Protein AF-0000000084542117 (afdb_homodimer)

Structure (mmCIF, N/CA/C/O backbone):
data_AF-0000000084542117-model_v1
#
loop_
_entity.id
_entity.type
_entity.pdbx_description
1 polymer 'Uncharacterized protein'
#
loop_
_atom_site.group_PDB
_atom_site.id
_atom_site.type_symbol
_atom_site.label_atom_id
_atom_site.label_alt_id
_atom_site.label_comp_id
_atom_site.label_asym_id
_atom_site.label_entity_id
_atom_site.label_seq_id
_atom_site.pdbx_PDB_ins_code
_atom_site.Cartn_x
_atom_site.Cartn_y
_atom_site.Cartn_z
_atom_site.occupancy
_atom_site.B_is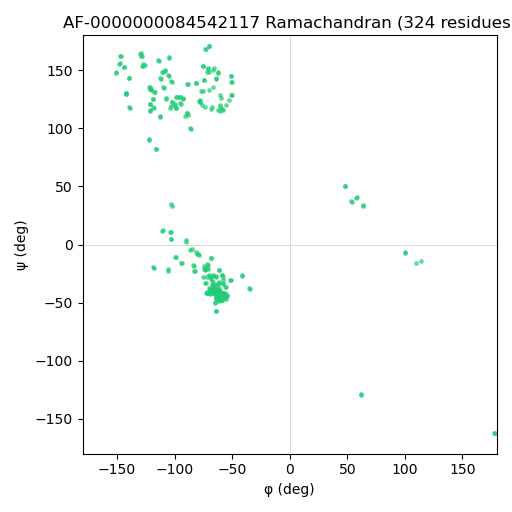o_or_equiv
_atom_site.auth_seq_id
_atom_site.auth_comp_id
_atom_site.auth_asym_id
_atom_site.auth_atom_id
_atom_site.pdbx_PDB_model_num
ATOM 1 N N . MET A 1 1 ? -23.328 17.047 -2.816 1 50.5 1 MET A N 1
ATOM 2 C CA . MET A 1 1 ? -22.875 18.422 -2.955 1 50.5 1 MET A CA 1
ATOM 3 C C . MET A 1 1 ? -22.312 18.953 -1.637 1 50.5 1 MET A C 1
ATOM 5 O O . MET A 1 1 ? -21.234 19.516 -1.604 1 50.5 1 MET A O 1
ATOM 9 N N . THR A 1 2 ? -23.047 18.625 -0.575 1 54.38 2 THR A N 1
ATOM 10 C CA . THR A 1 2 ? -22.641 19.109 0.74 1 54.38 2 THR A CA 1
ATOM 11 C C . THR A 1 2 ? -21.328 18.469 1.18 1 54.38 2 THR A C 1
ATOM 13 O O . THR A 1 2 ? -20.453 19.141 1.726 1 54.38 2 THR A O 1
ATOM 16 N N . ARG A 1 3 ? -21.188 17.281 0.731 1 57.53 3 ARG A N 1
ATOM 17 C CA . ARG A 1 3 ? -19.953 16.594 1.129 1 57.53 3 ARG A CA 1
ATOM 18 C C . ARG A 1 3 ? -18.75 17.172 0.401 1 57.53 3 ARG A C 1
ATOM 20 O O . ARG A 1 3 ? -17.703 17.422 1.015 1 57.53 3 ARG A O 1
ATOM 27 N N . LEU A 1 4 ? -18.969 17.406 -0.829 1 61.25 4 LEU A N 1
ATOM 28 C CA . LEU A 1 4 ? -17.906 17.953 -1.655 1 61.25 4 LEU A CA 1
ATOM 29 C C . LEU A 1 4 ? -17.469 19.328 -1.156 1 61.25 4 LEU A C 1
ATOM 31 O O . LEU A 1 4 ? -16.281 19.656 -1.143 1 61.25 4 LEU A O 1
ATOM 35 N N . ILE A 1 5 ? -18.516 20.031 -0.731 1 62.72 5 ILE A N 1
ATOM 36 C CA . ILE A 1 5 ? -18.219 21.375 -0.253 1 62.72 5 ILE A CA 1
ATOM 37 C C . ILE A 1 5 ? -17.469 21.312 1.068 1 62.72 5 ILE A C 1
ATOM 39 O O . ILE A 1 5 ? -16.484 22.031 1.274 1 62.72 5 ILE A O 1
ATOM 43 N N . TYR A 1 6 ? -17.797 20.406 1.888 1 65 6 TYR A N 1
ATOM 44 C CA . TYR A 1 6 ? -17.141 20.234 3.174 1 65 6 TYR A CA 1
ATOM 45 C C . TYR A 1 6 ? -15.703 19.75 2.986 1 65 6 TYR A C 1
ATOM 47 O O . TYR A 1 6 ? -14.781 20.234 3.643 1 65 6 TYR A O 1
ATOM 55 N N . ASP A 1 7 ? -15.625 18.906 2.037 1 73.19 7 ASP A N 1
ATOM 56 C CA . ASP A 1 7 ? -14.281 18.391 1.762 1 73.19 7 ASP A CA 1
ATOM 57 C C . ASP A 1 7 ? -13.359 19.5 1.276 1 73.19 7 ASP A C 1
ATOM 59 O O . ASP A 1 7 ? -12.211 19.609 1.719 1 73.19 7 ASP A O 1
ATOM 63 N N . GLN A 1 8 ? -13.961 20.359 0.476 1 78.56 8 GLN A N 1
ATOM 64 C CA . GLN A 1 8 ? -13.164 21.453 -0.06 1 78.56 8 GLN A CA 1
ATOM 65 C C . GLN A 1 8 ? -12.83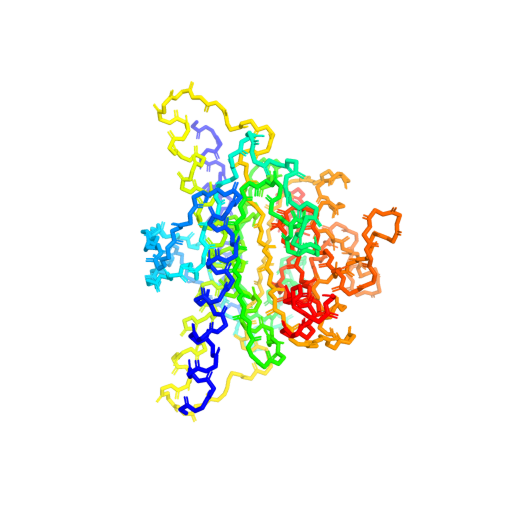6 22.469 1.025 1 78.56 8 GLN A C 1
ATOM 67 O O . GLN A 1 8 ? -11.711 22.984 1.086 1 78.56 8 GLN A O 1
ATOM 72 N N . PHE A 1 9 ? -13.82 22.719 1.792 1 80.31 9 PHE A N 1
ATOM 73 C CA . PHE A 1 9 ? -13.594 23.672 2.877 1 80.31 9 PHE A CA 1
ATOM 74 C C . PHE A 1 9 ? -12.555 23.141 3.852 1 80.31 9 PHE A C 1
ATOM 76 O O . PHE A 1 9 ? -11.672 23.875 4.289 1 80.31 9 PHE A O 1
ATOM 83 N N . THR A 1 10 ? -12.703 21.906 4.176 1 82.38 10 THR A N 1
ATOM 84 C CA . THR A 1 10 ? -11.758 21.297 5.105 1 82.38 10 THR A CA 1
ATOM 85 C C . THR A 1 10 ? -10.344 21.344 4.539 1 82.38 10 THR A C 1
ATOM 87 O O . THR A 1 10 ? -9.391 21.703 5.242 1 82.38 10 THR A O 1
ATOM 90 N N . LYS A 1 11 ? -10.227 21.047 3.344 1 84.62 11 LYS A N 1
ATOM 91 C CA . LYS A 1 11 ? -8.93 21.078 2.674 1 84.62 11 LYS A CA 1
ATOM 92 C C . LYS A 1 11 ? -8.32 22.469 2.723 1 84.62 11 LYS A C 1
ATOM 94 O O . LYS A 1 11 ? -7.148 22.625 3.068 1 84.62 11 LYS A O 1
ATOM 99 N N . GLN A 1 12 ? -9.133 23.438 2.389 1 85.81 12 GLN A N 1
ATOM 100 C CA . GLN A 1 12 ? -8.656 24.828 2.383 1 85.81 12 GLN A CA 1
ATOM 101 C C . GLN A 1 12 ? -8.281 25.281 3.789 1 85.81 12 GLN A C 1
ATOM 103 O O . GLN A 1 12 ? -7.285 25.984 3.971 1 85.81 12 GLN A O 1
ATOM 108 N N . TYR A 1 13 ? -9.07 24.891 4.645 1 86.88 13 TYR A N 1
ATOM 109 C CA . TYR A 1 13 ? -8.82 25.266 6.031 1 86.88 13 TYR A CA 1
ATOM 110 C C . TYR A 1 13 ? -7.492 24.703 6.516 1 86.88 13 TYR A C 1
ATOM 112 O O . TYR A 1 13 ? -6.668 25.422 7.082 1 86.88 13 TYR A O 1
ATOM 120 N N . ILE A 1 14 ? -7.23 23.453 6.297 1 89 14 ILE A N 1
ATOM 121 C CA . ILE A 1 14 ? -6.004 22.781 6.719 1 89 14 ILE A CA 1
ATOM 122 C C . ILE A 1 14 ? -4.805 23.406 6.004 1 89 14 ILE A C 1
ATOM 124 O O . ILE A 1 14 ? -3.77 23.656 6.625 1 89 14 ILE A O 1
ATOM 128 N N . GLN A 1 15 ? -5.02 23.609 4.773 1 90.56 15 GLN A N 1
ATOM 129 C CA . GLN A 1 15 ? -3.967 24.25 3.996 1 90.56 15 GLN A CA 1
ATOM 130 C C . GLN A 1 15 ? -3.566 25.594 4.613 1 90.56 15 GLN A C 1
ATOM 132 O O . GLN A 1 15 ? -2.377 25.891 4.746 1 90.56 15 GLN A O 1
ATOM 137 N N . GLU A 1 16 ? -4.547 26.359 4.961 1 90.5 16 GLU A N 1
ATOM 138 C CA . GLU A 1 16 ? -4.293 27.688 5.543 1 90.5 16 GLU A CA 1
ATOM 139 C C . GLU A 1 16 ? -3.529 27.562 6.859 1 90.5 16 GLU A C 1
ATOM 141 O O . GLU A 1 16 ? -2.596 28.328 7.109 1 90.5 16 GLU A O 1
ATOM 146 N N . LEU A 1 17 ? -3.93 26.641 7.641 1 89.5 17 LEU A N 1
ATOM 147 C CA . LEU A 1 17 ? -3.244 26.453 8.914 1 89.5 17 LEU A CA 1
ATOM 148 C C . LEU A 1 17 ? -1.794 26.031 8.695 1 89.5 17 LEU A C 1
ATOM 150 O O . LEU A 1 17 ? -0.89 26.531 9.367 1 89.5 17 LEU A O 1
ATOM 154 N N . LEU A 1 18 ? -1.558 25.172 7.734 1 92.56 18 LEU A N 1
ATOM 155 C CA . LEU A 1 18 ? -0.231 24.625 7.477 1 92.56 18 LEU A CA 1
ATOM 156 C C . LEU A 1 18 ? 0.697 25.688 6.898 1 92.56 18 LEU A C 1
ATOM 158 O O . LEU A 1 18 ? 1.916 25.609 7.074 1 92.56 18 LEU A O 1
ATOM 162 N N . LYS A 1 19 ? 0.149 26.656 6.25 1 92.25 19 LYS A N 1
ATOM 163 C CA . LYS A 1 19 ? 0.944 27.719 5.629 1 92.25 19 LYS A CA 1
ATOM 164 C C . LYS A 1 19 ? 1.788 28.453 6.668 1 92.25 19 LYS A C 1
ATOM 166 O O . LYS A 1 19 ? 2.828 29.016 6.336 1 92.25 19 LYS A O 1
ATOM 171 N N . GLN A 1 20 ? 1.344 28.438 7.844 1 90.69 20 GLN A N 1
ATOM 172 C CA . GLN A 1 20 ? 2.088 29.094 8.914 1 90.69 20 GLN A CA 1
ATOM 173 C C . GLN A 1 20 ? 3.355 28.312 9.258 1 90.69 20 GLN A C 1
ATOM 175 O O . GLN A 1 20 ? 4.281 28.859 9.859 1 90.69 20 GLN A O 1
ATOM 180 N N . LEU A 1 21 ? 3.336 27.109 8.883 1 94.06 21 LEU A N 1
ATOM 181 C CA . LEU A 1 21 ? 4.426 26.234 9.305 1 94.06 21 LEU A CA 1
ATOM 182 C C . LEU A 1 21 ? 5.375 25.953 8.148 1 94.06 21 LEU A C 1
ATOM 184 O O . LEU A 1 21 ? 6.508 25.516 8.352 1 94.06 21 LEU A O 1
ATOM 188 N N . GLY A 1 22 ? 4.879 26.109 6.941 1 95.38 22 GLY A N 1
ATOM 189 C CA . GLY A 1 22 ? 5.695 25.797 5.781 1 95.38 22 GLY A CA 1
ATOM 190 C C . GLY A 1 22 ? 4.957 25.984 4.465 1 95.38 22 GLY A C 1
ATOM 191 O O . GLY A 1 22 ? 3.943 26.672 4.41 1 95.38 22 GLY A O 1
ATOM 192 N N . ALA A 1 23 ? 5.539 25.344 3.404 1 95 23 ALA A N 1
ATOM 193 C CA . ALA A 1 23 ? 4.973 25.453 2.062 1 95 23 ALA A CA 1
ATOM 194 C C . ALA A 1 23 ? 3.932 24.375 1.814 1 95 23 ALA A C 1
ATOM 196 O O . ALA A 1 23 ? 4.113 23.219 2.227 1 95 23 ALA A O 1
ATOM 197 N N . THR A 1 24 ? 2.84 24.75 1.175 1 94.44 24 THR A N 1
ATOM 198 C CA . THR A 1 24 ? 1.792 23.812 0.799 1 94.44 24 THR A CA 1
ATOM 199 C C . THR A 1 24 ? 1.565 23.828 -0.71 1 94.44 24 THR A C 1
ATOM 201 O O . THR A 1 24 ? 1.633 24.891 -1.342 1 94.44 24 THR A O 1
ATOM 204 N N . GLU A 1 25 ? 1.478 22.688 -1.275 1 91.81 25 GLU A N 1
ATOM 205 C CA . GLU A 1 25 ? 1.05 22.516 -2.658 1 91.81 25 GLU A CA 1
ATOM 206 C C . GLU A 1 25 ? -0.234 21.688 -2.732 1 91.81 25 GLU A C 1
ATOM 208 O O . GLU A 1 25 ? -0.343 20.641 -2.096 1 91.81 25 GLU A O 1
ATOM 213 N N . THR A 1 26 ? -1.162 22.219 -3.484 1 86.31 26 THR A N 1
ATOM 214 C CA . THR A 1 26 ? -2.43 21.516 -3.645 1 86.31 26 THR A CA 1
ATOM 215 C C . THR A 1 26 ? -2.549 20.938 -5.047 1 86.31 26 THR A C 1
ATOM 217 O O . THR A 1 26 ? -2.014 21.484 -6.008 1 86.31 26 THR A O 1
ATOM 220 N N . SER A 1 27 ? -3.244 19.859 -5.16 1 71.69 27 SER A N 1
ATOM 221 C CA . SER A 1 27 ? -3.57 19.188 -6.41 1 71.69 27 SER A CA 1
ATOM 222 C C . SER A 1 27 ? -2.314 18.891 -7.227 1 71.69 27 SER A C 1
ATOM 224 O O . SER A 1 27 ? -2.277 19.156 -8.43 1 71.69 27 SER A O 1
ATOM 226 N N . LYS A 1 28 ? -1.348 18.578 -6.492 1 70.88 28 LYS A N 1
ATOM 227 C CA . LYS A 1 28 ? -0.123 18.188 -7.191 1 70.88 28 LYS A CA 1
ATOM 228 C C . LYS A 1 28 ? -0.35 16.969 -8.07 1 70.88 28 LYS A C 1
ATOM 230 O O . LYS A 1 28 ? -0.747 15.906 -7.578 1 70.88 28 LYS A O 1
ATOM 235 N N . THR A 1 29 ? -0.222 17.172 -9.414 1 65.69 29 THR A N 1
ATOM 236 C CA . THR A 1 29 ? -0.394 16.078 -10.367 1 65.69 29 THR A CA 1
ATOM 237 C C . THR A 1 29 ? 0.852 15.203 -10.414 1 65.69 29 THR A C 1
ATOM 239 O O . THR A 1 29 ? 1.976 15.711 -10.438 1 65.69 29 THR A O 1
ATOM 242 N N . MET A 1 30 ? 0.649 13.961 -10.156 1 64.44 30 MET A N 1
ATOM 243 C CA . MET A 1 30 ? 1.759 13.008 -10.234 1 64.44 30 MET A CA 1
ATOM 244 C C . MET A 1 30 ? 1.731 12.25 -11.562 1 64.44 30 MET A C 1
ATOM 246 O O . MET A 1 30 ? 0.674 11.789 -11.992 1 64.44 30 MET A O 1
ATOM 250 N N . ALA A 1 31 ? 2.84 12.375 -12.328 1 59.19 31 ALA A N 1
ATOM 251 C CA . ALA A 1 31 ? 2.955 11.555 -13.523 1 59.19 31 ALA A CA 1
ATOM 252 C C . ALA A 1 31 ? 2.939 10.07 -13.172 1 59.19 31 ALA A C 1
ATOM 254 O O . ALA A 1 31 ? 3.57 9.648 -12.203 1 59.19 31 ALA A O 1
ATOM 255 N N . SER A 1 32 ? 1.99 9.469 -13.703 1 59.38 32 SER A N 1
ATOM 256 C CA . SER A 1 32 ? 1.918 8.031 -13.453 1 59.38 32 SER A CA 1
ATOM 257 C C . SER A 1 32 ? 2.99 7.281 -14.234 1 59.38 32 SER A C 1
ATOM 259 O O . SER A 1 32 ? 3.213 7.551 -15.414 1 59.38 32 SER A O 1
ATOM 261 N N . GLU A 1 33 ? 3.805 6.66 -13.5 1 62.56 33 GLU A N 1
ATOM 262 C CA . GLU A 1 33 ? 4.781 5.805 -14.172 1 62.56 33 GLU A CA 1
ATOM 263 C C . GLU A 1 33 ? 4.109 4.574 -14.781 1 62.56 33 GLU A C 1
ATOM 265 O O . GLU A 1 33 ? 3.168 4.027 -14.203 1 62.56 33 GLU A O 1
ATOM 270 N N . ARG A 1 34 ? 4.527 4.398 -16 1 65.44 34 ARG A N 1
ATOM 271 C CA . ARG A 1 34 ? 4.121 3.135 -16.609 1 65.44 34 ARG A CA 1
ATOM 272 C C . ARG A 1 34 ? 4.629 1.949 -15.797 1 65.44 34 ARG A C 1
ATOM 274 O O . ARG A 1 34 ? 5.816 1.867 -15.484 1 65.44 34 ARG A O 1
ATOM 281 N N . ARG A 1 35 ? 3.652 1.282 -15.336 1 78.06 35 ARG A N 1
ATOM 282 C CA . ARG A 1 35 ? 4.02 0.105 -14.555 1 78.06 35 ARG A CA 1
ATOM 283 C C . ARG A 1 35 ? 3.611 -1.178 -15.273 1 78.06 35 ARG A C 1
ATOM 285 O O . ARG A 1 35 ? 2.658 -1.182 -16.047 1 78.06 35 ARG A O 1
ATOM 292 N N . GLU A 1 36 ? 4.48 -2.166 -15.125 1 85 36 GLU A N 1
ATOM 293 C CA . GLU A 1 36 ? 4.203 -3.467 -15.727 1 85 36 GLU A CA 1
ATOM 294 C C . GLU A 1 36 ? 4.105 -4.559 -14.664 1 85 36 GLU A C 1
ATOM 296 O O . GLU A 1 36 ? 4.988 -4.684 -13.812 1 85 36 GLU A O 1
ATOM 301 N N . ILE A 1 37 ? 3.002 -5.25 -14.695 1 90.88 37 ILE A N 1
ATOM 302 C CA . ILE A 1 37 ? 2.83 -6.434 -13.859 1 90.88 37 ILE A CA 1
ATOM 303 C C . ILE A 1 37 ? 3.588 -7.609 -14.477 1 90.88 37 ILE A C 1
ATOM 305 O O . ILE A 1 37 ? 3.51 -7.844 -15.68 1 90.88 37 ILE A O 1
ATOM 309 N N . ASP A 1 38 ? 4.359 -8.336 -13.727 1 91.56 38 ASP A N 1
ATOM 310 C CA . ASP A 1 38 ? 5.129 -9.453 -14.258 1 91.56 38 ASP A CA 1
ATOM 311 C C . ASP A 1 38 ? 4.211 -10.555 -14.781 1 91.56 38 ASP A C 1
ATOM 313 O O . ASP A 1 38 ? 4.254 -10.891 -15.969 1 91.56 38 ASP A O 1
ATOM 317 N N . ILE A 1 39 ? 3.32 -11.062 -13.891 1 93.75 39 ILE A N 1
ATOM 318 C CA . ILE A 1 39 ? 2.389 -12.109 -14.297 1 93.75 39 ILE A CA 1
ATOM 319 C C . ILE A 1 39 ? 1.015 -11.844 -13.688 1 93.75 39 ILE A C 1
ATOM 321 O O . ILE A 1 39 ? 0.877 -11.766 -12.461 1 93.75 39 ILE A O 1
ATOM 325 N N . PHE A 1 40 ? 0.113 -11.664 -14.484 1 95.06 40 PHE A N 1
ATOM 326 C CA . PHE A 1 40 ? -1.277 -11.695 -14.047 1 95.06 40 PHE A CA 1
ATOM 327 C C . PHE A 1 40 ? -1.91 -13.047 -14.344 1 95.06 40 PHE A C 1
ATOM 329 O O . PHE A 1 40 ? -1.852 -13.531 -15.477 1 95.06 40 PHE A O 1
ATOM 336 N N . PHE A 1 41 ? -2.492 -13.641 -13.328 1 95.25 41 PHE A N 1
ATOM 337 C CA . PHE A 1 41 ? -3.008 -15 -13.445 1 95.25 41 PHE A CA 1
ATOM 338 C C . PHE A 1 41 ? -4.5 -15.039 -13.141 1 95.25 41 PHE A C 1
ATOM 340 O O . PHE A 1 41 ? -4.961 -14.422 -12.172 1 95.25 41 PHE A O 1
ATOM 347 N N . THR A 1 42 ? -5.242 -15.719 -13.984 1 94.62 42 THR A N 1
ATOM 348 C CA . THR A 1 42 ? -6.656 -16 -13.766 1 94.62 42 THR A CA 1
ATOM 349 C C . THR A 1 42 ? -6.914 -17.516 -13.758 1 94.62 42 THR A C 1
ATOM 351 O O . THR A 1 42 ? -6.762 -18.172 -14.789 1 94.62 42 THR A O 1
ATOM 354 N N . PRO A 1 43 ? -7.324 -18.031 -12.656 1 94.38 43 PRO A N 1
ATOM 355 C CA . PRO A 1 43 ? -7.52 -19.469 -12.57 1 94.38 43 PRO A CA 1
ATOM 356 C C . PRO A 1 43 ? -8.719 -19.953 -13.383 1 94.38 43 PRO A C 1
ATOM 358 O O . PRO A 1 43 ? -9.695 -19.219 -13.539 1 94.38 43 PRO A O 1
ATOM 361 N N . ARG A 1 44 ? -8.617 -21.109 -13.867 1 93.75 44 ARG A N 1
ATOM 362 C CA . ARG A 1 44 ? -9.742 -21.828 -14.461 1 93.75 44 ARG A CA 1
ATOM 363 C C . ARG A 1 44 ? -10.336 -22.828 -13.469 1 93.75 44 ARG A C 1
ATOM 365 O O . ARG A 1 44 ? -9.672 -23.797 -13.07 1 93.75 44 ARG A O 1
ATOM 372 N N . PRO A 1 45 ? -11.547 -22.609 -13.141 1 87.75 45 PRO A N 1
ATOM 373 C CA . PRO A 1 45 ? -12.164 -23.438 -12.109 1 87.75 45 PRO A CA 1
ATOM 374 C C . PRO A 1 45 ? -12.008 -24.938 -12.383 1 87.75 45 PRO A C 1
ATOM 376 O O . PRO A 1 45 ? -11.875 -25.734 -11.445 1 87.75 45 PRO A O 1
ATOM 379 N N . GLU A 1 46 ? -11.945 -25.375 -13.586 1 89.38 46 GLU A N 1
ATOM 380 C CA . GLU A 1 46 ? -11.883 -26.781 -13.945 1 89.38 46 GLU A CA 1
ATOM 381 C C . GLU A 1 46 ? -10.508 -27.375 -13.656 1 89.38 46 GLU A C 1
ATOM 383 O O . GLU A 1 46 ? -10.352 -28.594 -13.586 1 89.38 46 GLU A O 1
ATOM 388 N N . ASN A 1 47 ? -9.523 -26.469 -13.516 1 87 47 ASN A N 1
ATOM 389 C CA . ASN A 1 47 ? -8.156 -26.938 -13.336 1 87 47 ASN A CA 1
ATOM 390 C C . ASN A 1 47 ? -7.711 -26.828 -11.883 1 87 47 ASN A C 1
ATOM 392 O O . ASN A 1 47 ? -6.57 -27.156 -11.555 1 87 47 ASN A O 1
ATOM 396 N N . THR A 1 48 ? -8.547 -26.453 -11.023 1 80 48 THR A N 1
ATOM 397 C CA . THR A 1 48 ? -8.18 -26.172 -9.641 1 80 48 THR A CA 1
ATOM 398 C C . THR A 1 48 ? -7.73 -27.453 -8.93 1 80 48 THR A C 1
ATOM 400 O O . THR A 1 48 ? -6.855 -27.422 -8.062 1 80 48 THR A O 1
ATOM 403 N N . ALA A 1 49 ? -8.266 -28.562 -9.422 1 82.12 49 ALA A N 1
ATOM 404 C CA . ALA A 1 49 ? -7.906 -29.828 -8.805 1 82.12 49 ALA A CA 1
ATOM 405 C C . ALA A 1 49 ? -6.441 -30.172 -9.062 1 82.12 49 ALA A C 1
ATOM 407 O O . ALA A 1 49 ? -5.801 -30.844 -8.25 1 82.12 49 ALA A O 1
ATOM 408 N N . SER A 1 50 ? -5.93 -29.703 -10.172 1 84.06 50 SER A N 1
ATOM 409 C CA . SER A 1 50 ? -4.555 -29.984 -10.562 1 84.06 50 SER A CA 1
ATOM 410 C C . SER A 1 50 ? -3.57 -29.078 -9.836 1 84.06 50 SER A C 1
ATOM 412 O O . SER A 1 50 ? -2.355 -29.266 -9.93 1 84.06 50 SER A O 1
ATOM 414 N N . ALA A 1 51 ? -4.043 -28.125 -9.148 1 86 51 ALA A N 1
ATOM 415 C CA . ALA A 1 51 ? -3.191 -27.141 -8.492 1 86 51 ALA A CA 1
ATOM 416 C C . ALA A 1 51 ? -2.27 -27.797 -7.473 1 86 51 ALA A C 1
ATOM 418 O O . ALA A 1 51 ? -1.124 -27.375 -7.293 1 86 51 ALA A O 1
ATOM 419 N N . SER A 1 52 ? -2.812 -28.844 -6.891 1 84.62 52 SER A N 1
ATOM 420 C CA . SER A 1 52 ? -2.023 -29.531 -5.871 1 84.62 52 SER A CA 1
ATOM 421 C C . SER A 1 52 ? -0.732 -30.094 -6.453 1 84.62 52 SER A C 1
ATOM 423 O O . SER A 1 52 ? 0.266 -30.234 -5.746 1 84.62 52 SER A O 1
ATOM 425 N N . ASN A 1 53 ? -0.716 -30.297 -7.73 1 85.25 53 ASN A N 1
ATOM 426 C CA . ASN A 1 53 ? 0.458 -30.844 -8.406 1 85.25 53 ASN A CA 1
ATOM 427 C C . ASN A 1 53 ? 1.595 -29.828 -8.461 1 85.25 53 ASN A C 1
ATOM 429 O O . ASN A 1 53 ? 2.758 -30.203 -8.633 1 85.25 53 ASN A O 1
ATOM 433 N N . LEU A 1 54 ? 1.282 -28.609 -8.25 1 88 54 LEU A N 1
ATOM 434 C CA . LEU A 1 54 ? 2.289 -27.562 -8.367 1 88 54 LEU A CA 1
ATOM 435 C C . LEU A 1 54 ? 2.748 -27.094 -6.984 1 88 54 LEU A C 1
ATOM 437 O O . LEU A 1 54 ? 3.424 -26.078 -6.863 1 88 54 LEU A O 1
ATOM 441 N N . GLY A 1 55 ? 2.355 -27.812 -5.965 1 88.38 55 GLY A N 1
ATOM 442 C CA . GLY A 1 55 ? 2.799 -27.469 -4.621 1 88.38 55 GLY A CA 1
ATOM 443 C C . GLY A 1 55 ? 2.35 -26.094 -4.168 1 88.38 55 GLY A C 1
ATOM 444 O O . GLY A 1 55 ? 1.163 -25.766 -4.25 1 88.38 55 GLY A O 1
ATOM 445 N N . LEU A 1 56 ? 3.312 -25.359 -3.711 1 89.75 56 LEU A N 1
ATOM 446 C CA . LEU A 1 56 ? 3.006 -24.047 -3.166 1 89.75 56 LEU A CA 1
ATOM 447 C C . LEU A 1 56 ? 2.447 -23.125 -4.25 1 89.75 56 LEU A C 1
ATOM 449 O O . LEU A 1 56 ? 1.477 -22.406 -4.012 1 89.75 56 LEU A O 1
ATOM 453 N N . LEU A 1 57 ? 3.09 -23.156 -5.375 1 90.81 57 LEU A N 1
ATOM 454 C CA . LEU A 1 57 ? 2.607 -22.312 -6.465 1 90.81 57 LEU A CA 1
ATOM 455 C C . LEU A 1 57 ? 1.135 -22.594 -6.754 1 90.81 57 LEU A C 1
ATOM 457 O O . LEU A 1 57 ? 0.363 -21.656 -7.004 1 90.81 57 LEU A O 1
ATOM 461 N N . GLY A 1 58 ? 0.763 -23.844 -6.789 1 91.31 58 GLY A N 1
ATOM 462 C CA . GLY A 1 58 ? -0.631 -24.219 -6.969 1 91.31 58 GLY A CA 1
ATOM 463 C C . GLY A 1 58 ? -1.547 -23.641 -5.906 1 91.31 58 GLY A C 1
ATOM 464 O O . GLY A 1 58 ? -2.658 -23.203 -6.207 1 91.31 58 GLY A O 1
ATOM 465 N N . LYS A 1 59 ? -1.076 -23.672 -4.715 1 91.44 59 LYS A N 1
ATOM 466 C CA . LYS A 1 59 ? -1.858 -23.141 -3.605 1 91.44 59 LYS A CA 1
ATOM 467 C C . LYS A 1 59 ? -2.031 -21.625 -3.734 1 91.44 59 LYS A C 1
ATOM 469 O O . LYS A 1 59 ? -3.074 -21.078 -3.36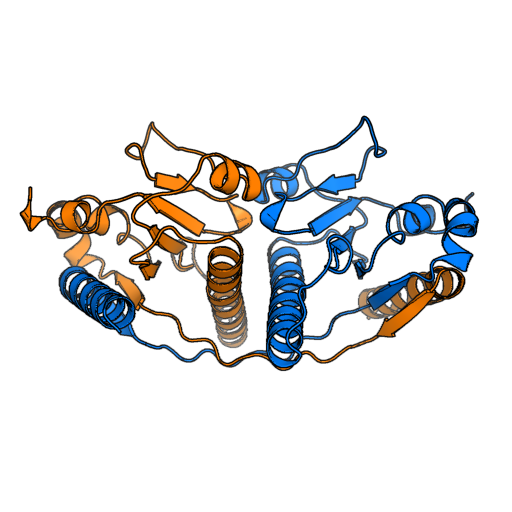7 1 91.44 59 LYS A O 1
ATOM 474 N N . LEU A 1 60 ? -1.034 -20.969 -4.23 1 93.25 60 LEU A N 1
ATOM 475 C CA . LEU A 1 60 ? -1.093 -19.516 -4.418 1 93.25 60 LEU A CA 1
ATOM 476 C C . LEU A 1 60 ? -1.997 -19.156 -5.59 1 93.25 60 LEU A C 1
ATOM 478 O O . LEU A 1 60 ? -2.51 -18.031 -5.664 1 93.25 60 LEU A O 1
ATOM 482 N N . ALA A 1 61 ? -2.209 -20.078 -6.48 1 92.94 61 ALA A N 1
ATOM 483 C CA . ALA A 1 61 ? -2.855 -19.812 -7.766 1 92.94 61 ALA A CA 1
ATOM 484 C C . ALA A 1 61 ? -4.309 -20.281 -7.754 1 92.94 61 ALA A C 1
ATOM 486 O O . ALA A 1 61 ? -4.809 -20.812 -8.758 1 92.94 61 ALA A O 1
ATOM 487 N N . THR A 1 62 ? -4.953 -20.172 -6.641 1 90.56 62 THR A N 1
ATOM 488 C CA . THR A 1 62 ? -6.336 -20.625 -6.555 1 90.56 62 THR A CA 1
ATOM 489 C C . THR A 1 62 ? -7.309 -19.484 -6.809 1 90.56 62 THR A C 1
ATOM 491 O O . THR A 1 62 ? -8.5 -19.703 -7.012 1 90.56 62 THR A O 1
ATOM 494 N N . THR A 1 63 ? -6.914 -18.312 -6.758 1 91.56 63 THR A N 1
ATOM 495 C CA . THR A 1 63 ? -7.664 -17.094 -7.066 1 91.56 63 THR A CA 1
ATOM 496 C C . THR A 1 63 ? -6.887 -16.219 -8.047 1 91.56 63 THR A C 1
ATOM 498 O O . THR A 1 63 ? -5.699 -16.438 -8.281 1 91.56 63 THR A O 1
ATOM 501 N N . PRO A 1 64 ? -7.59 -15.258 -8.703 1 94.06 64 PRO A N 1
ATOM 502 C CA . PRO A 1 64 ? -6.801 -14.328 -9.508 1 94.06 64 PRO A CA 1
ATOM 503 C C . PRO A 1 64 ? -5.633 -13.719 -8.727 1 94.06 64 PRO A C 1
ATOM 505 O O . PRO A 1 64 ? -5.777 -13.406 -7.547 1 94.06 64 PRO A O 1
ATOM 508 N N . ALA A 1 65 ? -4.508 -13.625 -9.461 1 95.81 65 ALA A N 1
ATOM 509 C CA . ALA A 1 65 ? -3.311 -13.258 -8.703 1 95.81 65 ALA A CA 1
ATOM 510 C C . ALA A 1 65 ? -2.316 -12.5 -9.578 1 95.81 65 ALA A C 1
ATOM 512 O O . ALA A 1 65 ? -2.297 -12.672 -10.797 1 95.81 65 ALA A O 1
ATOM 513 N N . VAL A 1 66 ? -1.605 -11.625 -8.945 1 95.94 66 VAL A N 1
ATOM 514 C CA . VAL A 1 66 ? -0.406 -11 -9.492 1 95.94 66 VAL A CA 1
ATOM 515 C C . VAL A 1 66 ? 0.837 -11.648 -8.891 1 95.94 66 VAL A C 1
ATOM 517 O O . VAL A 1 66 ? 0.996 -11.672 -7.664 1 95.94 66 VAL A O 1
ATOM 520 N N . PHE A 1 67 ? 1.704 -12.18 -9.75 1 94.88 67 PHE A N 1
ATOM 521 C CA . PHE A 1 67 ? 2.959 -12.758 -9.289 1 94.88 67 PHE A CA 1
ATOM 522 C C . PHE A 1 67 ? 4.137 -11.867 -9.664 1 94.88 67 PHE A C 1
ATOM 524 O O . PHE A 1 67 ? 4.297 -11.5 -10.828 1 94.88 67 PHE A O 1
ATOM 531 N N . GLU A 1 68 ? 4.938 -11.508 -8.664 1 94.44 68 GLU A N 1
ATOM 532 C CA . GLU A 1 68 ? 6.16 -10.727 -8.844 1 94.44 68 GLU A CA 1
ATOM 533 C C . GLU A 1 68 ? 7.375 -11.469 -8.305 1 94.44 68 GLU A C 1
ATOM 535 O O . GLU A 1 68 ? 7.73 -11.32 -7.133 1 94.44 68 GLU A O 1
ATOM 540 N N . PRO A 1 69 ? 8.031 -12.266 -9.141 1 92.94 69 PRO A N 1
ATOM 541 C CA . PRO A 1 69 ? 9.195 -13.016 -8.68 1 92.94 69 PRO A CA 1
ATOM 542 C C . PRO A 1 69 ? 10.469 -12.18 -8.656 1 92.94 69 PRO A C 1
ATOM 544 O O . PRO A 1 69 ? 10.719 -11.398 -9.578 1 92.94 69 PRO A O 1
ATOM 547 N N . PHE A 1 70 ? 11.273 -12.352 -7.605 1 90.94 70 PHE A N 1
ATOM 548 C CA . PHE A 1 70 ? 12.562 -11.695 -7.453 1 90.94 70 PHE A CA 1
ATOM 549 C C . PHE A 1 70 ? 13.68 -12.719 -7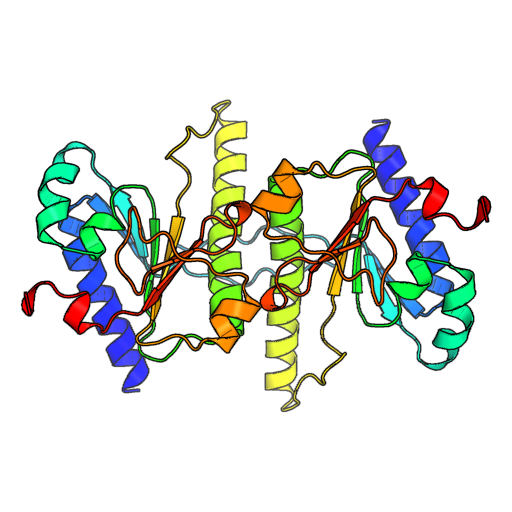.305 1 90.94 70 PHE A C 1
ATOM 551 O O . PHE A 1 70 ? 13.523 -13.727 -6.602 1 90.94 70 PHE A O 1
ATOM 558 N N . SER A 1 71 ? 14.773 -12.531 -7.992 1 86.12 71 SER A N 1
ATOM 559 C CA . SER A 1 71 ? 15.922 -13.438 -7.902 1 86.12 71 SER A CA 1
ATOM 560 C C . SER A 1 71 ? 16.797 -13.109 -6.691 1 86.12 71 SER A C 1
ATOM 562 O O . SER A 1 71 ? 17.578 -13.945 -6.242 1 86.12 71 SER A O 1
ATOM 564 N N . ASN A 1 72 ? 16.688 -11.875 -6.223 1 89.19 72 ASN A N 1
ATOM 565 C CA . ASN A 1 72 ? 17.359 -11.43 -5.004 1 89.19 72 ASN A CA 1
ATOM 566 C C . ASN A 1 72 ? 16.359 -11.078 -3.91 1 89.19 72 ASN A C 1
ATOM 568 O O . ASN A 1 72 ? 15.18 -10.859 -4.188 1 89.19 72 ASN A O 1
ATOM 572 N N . PRO A 1 73 ? 16.891 -11.109 -2.678 1 93.19 73 PRO A N 1
ATOM 573 C CA . PRO A 1 73 ? 15.961 -10.703 -1.616 1 93.19 73 PRO A CA 1
ATOM 574 C C . PRO A 1 73 ? 15.273 -9.375 -1.913 1 93.19 73 PRO A C 1
ATOM 576 O O . PRO A 1 73 ? 15.93 -8.398 -2.27 1 93.19 73 PRO A O 1
ATOM 579 N N . VAL A 1 74 ? 13.977 -9.398 -1.812 1 94.56 74 VAL A N 1
ATOM 580 C CA . VAL A 1 74 ? 13.172 -8.234 -2.158 1 94.56 74 VAL A CA 1
ATOM 581 C C . VAL A 1 74 ? 13.5 -7.078 -1.218 1 94.56 74 VAL A C 1
ATOM 583 O O . VAL A 1 74 ? 13.703 -7.285 -0.018 1 94.56 74 VAL A O 1
ATOM 586 N N . LYS A 1 75 ? 13.523 -5.891 -1.679 1 96.06 75 LYS A N 1
ATOM 587 C CA . LYS A 1 75 ? 13.797 -4.672 -0.923 1 96.06 75 LYS A CA 1
ATOM 588 C C . LYS A 1 75 ? 12.516 -3.883 -0.67 1 96.06 75 LYS A C 1
ATOM 590 O O . LYS A 1 75 ? 11.523 -4.059 -1.378 1 96.06 75 LYS A O 1
ATOM 595 N N . PRO A 1 76 ? 12.547 -2.979 0.31 1 96.31 76 PRO A N 1
ATOM 596 C CA . PRO A 1 76 ? 11.344 -2.211 0.64 1 96.31 76 PRO A CA 1
ATOM 597 C C . PRO A 1 76 ? 10.781 -1.446 -0.558 1 96.31 76 PRO A C 1
ATOM 599 O O . PRO A 1 76 ? 9.57 -1.431 -0.773 1 96.31 76 PRO A O 1
ATOM 602 N N . ARG A 1 77 ? 11.609 -0.846 -1.331 1 93.44 77 ARG A N 1
ATOM 603 C CA . ARG A 1 77 ? 11.156 -0.096 -2.496 1 93.44 77 ARG A CA 1
ATOM 604 C C . ARG A 1 77 ? 10.422 -1.004 -3.48 1 93.44 77 ARG A C 1
ATOM 606 O O . ARG A 1 77 ? 9.43 -0.596 -4.094 1 93.44 77 ARG A O 1
ATOM 613 N N . GLU A 1 78 ? 10.938 -2.227 -3.674 1 95.19 78 GLU A N 1
ATOM 614 C CA . GLU A 1 78 ? 10.32 -3.188 -4.586 1 95.19 78 GLU A CA 1
ATOM 615 C C . GLU A 1 78 ? 8.961 -3.645 -4.074 1 95.19 78 GLU A C 1
ATOM 617 O O . GLU A 1 78 ? 8.023 -3.822 -4.855 1 95.19 78 GLU A O 1
ATOM 622 N N . ILE A 1 79 ? 8.836 -3.84 -2.75 1 98 79 ILE A N 1
ATOM 623 C CA . ILE A 1 79 ? 7.562 -4.203 -2.139 1 98 79 ILE A CA 1
ATOM 624 C C . ILE A 1 79 ? 6.539 -3.098 -2.379 1 98 79 ILE A C 1
ATOM 626 O O . ILE A 1 79 ? 5.414 -3.365 -2.811 1 98 79 ILE A O 1
ATOM 630 N N . ARG A 1 80 ? 6.949 -1.869 -2.141 1 96.88 80 ARG A N 1
ATOM 631 C CA . ARG A 1 80 ? 6.07 -0.725 -2.361 1 96.88 80 ARG A CA 1
ATOM 632 C C . ARG A 1 80 ? 5.641 -0.638 -3.822 1 96.88 80 ARG A C 1
ATOM 634 O O . ARG A 1 80 ? 4.48 -0.346 -4.117 1 96.88 80 ARG A O 1
ATOM 641 N N . SER A 1 81 ? 6.57 -0.883 -4.695 1 94.44 81 SER A N 1
ATOM 642 C CA . SER A 1 81 ? 6.262 -0.843 -6.121 1 94.44 81 SER A CA 1
ATOM 643 C C . SER A 1 81 ? 5.238 -1.912 -6.496 1 94.44 81 SER A C 1
ATOM 645 O O . SER A 1 81 ? 4.316 -1.651 -7.27 1 94.44 81 SER A O 1
ATOM 647 N N . CYS A 1 82 ? 5.398 -3.115 -5.969 1 96.19 82 CYS A N 1
ATOM 648 C CA . CYS A 1 82 ? 4.441 -4.188 -6.23 1 96.19 82 CYS A CA 1
ATOM 649 C C . CYS A 1 82 ? 3.059 -3.826 -5.703 1 96.19 82 CYS A C 1
ATOM 651 O O . CYS A 1 82 ? 2.051 -4.098 -6.359 1 96.19 82 CYS A O 1
ATOM 653 N N . LEU A 1 83 ? 3.041 -3.205 -4.539 1 97.44 83 LEU A N 1
ATOM 654 C CA . LEU A 1 83 ? 1.771 -2.787 -3.949 1 97.44 83 LEU A CA 1
ATOM 655 C C . LEU A 1 83 ? 1.069 -1.768 -4.84 1 97.44 83 LEU A C 1
ATOM 657 O O . LEU A 1 83 ? -0.137 -1.868 -5.074 1 97.44 83 LEU A O 1
ATOM 661 N N . VAL A 1 84 ? 1.82 -0.799 -5.332 1 94.69 84 VAL A N 1
ATOM 662 C CA . VAL A 1 84 ? 1.243 0.227 -6.191 1 94.69 84 VAL A CA 1
ATOM 663 C C . VAL A 1 84 ? 0.633 -0.423 -7.434 1 94.69 84 VAL A C 1
ATOM 665 O O . VAL A 1 84 ? -0.485 -0.087 -7.832 1 94.69 84 VAL A O 1
ATOM 668 N N . LYS A 1 85 ? 1.335 -1.383 -8.016 1 92.75 85 LYS A N 1
ATOM 669 C CA . LYS A 1 85 ? 0.841 -2.078 -9.195 1 92.75 85 LYS A CA 1
ATOM 670 C C . LYS A 1 85 ? -0.484 -2.779 -8.914 1 92.75 85 LYS A C 1
ATOM 672 O O . LYS A 1 85 ? -1.447 -2.629 -9.664 1 92.75 85 LYS A O 1
ATOM 677 N N . LEU A 1 86 ? -0.542 -3.482 -7.824 1 95.06 86 LEU A N 1
ATOM 678 C CA . LEU A 1 86 ? -1.763 -4.207 -7.488 1 95.06 86 LEU A CA 1
ATOM 679 C C . LEU A 1 86 ? -2.916 -3.242 -7.234 1 95.06 86 LEU A C 1
ATOM 681 O O . LEU A 1 86 ? -4.004 -3.412 -7.789 1 95.06 86 LEU A O 1
ATOM 685 N N . LEU A 1 87 ? -2.65 -2.275 -6.414 1 94 87 LEU A N 1
ATOM 686 C CA . LEU A 1 87 ? -3.715 -1.381 -5.973 1 94 87 LEU A CA 1
ATOM 687 C C . LEU A 1 87 ? -4.227 -0.533 -7.133 1 94 87 LEU A C 1
ATOM 689 O O . LEU A 1 87 ? -5.418 -0.223 -7.203 1 94 87 LEU A O 1
ATOM 693 N N . ASP A 1 88 ? -3.352 -0.178 -8.008 1 89.69 88 ASP A N 1
ATOM 694 C CA . ASP A 1 88 ? -3.771 0.516 -9.219 1 89.69 88 ASP A CA 1
ATOM 695 C C . ASP A 1 88 ? -4.664 -0.375 -10.078 1 89.69 88 ASP A C 1
ATOM 697 O O . ASP A 1 88 ? -5.68 0.081 -10.609 1 89.69 88 ASP A O 1
ATOM 701 N N . MET A 1 89 ? -4.27 -1.516 -10.242 1 89.75 89 MET A N 1
ATOM 702 C CA . MET A 1 89 ? -5.051 -2.473 -11.016 1 89.75 89 MET A CA 1
ATOM 703 C C . MET A 1 89 ? -6.434 -2.67 -10.406 1 89.75 89 MET A C 1
ATOM 705 O O . MET A 1 89 ? -7.441 -2.654 -11.109 1 89.75 89 MET A O 1
ATOM 709 N N . LYS A 1 90 ? -6.473 -2.873 -9.156 1 90.56 90 LYS A N 1
ATOM 710 C CA . LYS A 1 90 ? -7.742 -3.082 -8.469 1 90.56 90 LYS A CA 1
ATOM 711 C C . LYS A 1 90 ? -8.656 -1.872 -8.625 1 90.56 90 LYS A C 1
ATOM 713 O O . LYS A 1 90 ? -9.859 -2.023 -8.836 1 90.56 90 LYS A O 1
ATOM 718 N N . ALA A 1 91 ? -8.062 -0.718 -8.445 1 89.44 91 ALA A N 1
ATOM 719 C CA . ALA A 1 91 ? -8.844 0.499 -8.641 1 89.44 91 ALA A CA 1
ATOM 720 C C . ALA A 1 91 ? -9.445 0.546 -10.039 1 89.44 91 ALA A C 1
ATOM 722 O O . ALA A 1 91 ? -10.617 0.908 -10.211 1 89.44 91 ALA A O 1
ATOM 723 N N . GLN A 1 92 ? -8.633 0.218 -11.008 1 87.25 92 GLN A N 1
ATOM 724 C CA . GLN A 1 92 ? -9.109 0.187 -12.391 1 87.25 92 GLN A CA 1
ATOM 725 C C . GLN A 1 92 ? -10.258 -0.812 -12.547 1 87.25 92 GLN A C 1
ATOM 727 O O . GLN A 1 92 ? -11.25 -0.518 -13.211 1 87.25 92 GLN A O 1
ATOM 732 N N . TRP A 1 93 ? -10.125 -1.943 -11.945 1 86.81 93 TRP A N 1
ATOM 733 C CA . TRP A 1 93 ? -11.148 -2.977 -12.039 1 86.81 93 TRP A CA 1
ATOM 734 C C . TRP A 1 93 ? -12.438 -2.533 -11.344 1 86.81 93 TRP A C 1
ATOM 736 O O . TRP A 1 93 ? -13.539 -2.793 -11.836 1 86.81 93 TRP A O 1
ATOM 746 N N . GLU A 1 94 ? -12.266 -1.903 -10.234 1 86.94 94 GLU A N 1
ATOM 747 C CA . GLU A 1 94 ? -13.43 -1.398 -9.516 1 86.94 94 GLU A CA 1
ATOM 748 C C . GLU A 1 94 ? -14.172 -0.339 -10.328 1 86.94 94 GLU A C 1
ATOM 750 O O . GLU A 1 94 ? -15.398 -0.313 -10.352 1 86.94 94 GLU A O 1
ATOM 755 N N . ARG A 1 95 ? -13.406 0.517 -10.945 1 86.06 95 ARG A N 1
ATOM 756 C CA . ARG A 1 95 ? -14.023 1.521 -11.812 1 86.06 95 ARG A CA 1
ATOM 757 C C . ARG A 1 95 ? -14.75 0.868 -12.984 1 86.06 95 ARG A C 1
ATOM 759 O O . ARG A 1 95 ? -15.859 1.266 -13.328 1 86.06 95 ARG A O 1
ATOM 766 N N . GLN A 1 96 ? -14.117 -0.081 -13.562 1 85.69 96 GLN A N 1
ATOM 767 C CA . GLN A 1 96 ? -14.719 -0.802 -14.68 1 85.69 96 GLN A CA 1
ATOM 768 C C . GLN A 1 96 ? -16 -1.504 -14.242 1 85.69 96 GLN A C 1
ATOM 770 O O . GLN A 1 96 ? -17.016 -1.458 -14.953 1 85.69 96 GLN A O 1
ATOM 775 N N . ALA A 1 97 ? -15.938 -2.127 -13.102 1 87.44 97 ALA A N 1
ATOM 776 C CA . ALA A 1 97 ? -17.109 -2.805 -12.562 1 87.44 97 ALA A CA 1
ATOM 777 C C . ALA A 1 97 ? -18.25 -1.817 -12.32 1 87.44 97 ALA A C 1
ATOM 779 O O . ALA A 1 97 ? -19.406 -2.121 -12.594 1 87.44 97 ALA A O 1
ATOM 780 N N . THR A 1 98 ? -17.984 -0.681 -11.789 1 86.62 98 THR A N 1
ATOM 781 C CA . THR A 1 98 ? -18.969 0.364 -11.555 1 86.62 98 THR A CA 1
ATOM 782 C C . THR A 1 98 ? -19.609 0.811 -12.867 1 86.62 98 THR A C 1
ATOM 784 O O . THR A 1 98 ? -20.828 0.983 -12.945 1 86.62 98 THR A O 1
ATOM 787 N N . ARG A 1 99 ? -18.891 0.985 -13.922 1 89.5 99 ARG A N 1
ATOM 788 C CA . ARG A 1 99 ? -19.375 1.383 -15.234 1 89.5 99 ARG A CA 1
ATOM 789 C C . ARG A 1 99 ? -20.312 0.324 -15.812 1 89.5 99 ARG A C 1
ATOM 791 O O . ARG A 1 99 ? -21.297 0.653 -16.469 1 89.5 99 ARG A O 1
ATOM 798 N N . GLU A 1 100 ? -19.984 -0.843 -15.484 1 91 100 GLU A N 1
ATOM 799 C CA . GLU A 1 100 ? -20.766 -1.965 -15.992 1 91 100 GLU A CA 1
ATOM 800 C C . GLU A 1 100 ? -21.906 -2.314 -15.047 1 91 100 GLU A C 1
ATOM 802 O O . GLU A 1 100 ? -22.609 -3.307 -15.25 1 91 100 GLU A O 1
ATOM 807 N N . LYS A 1 101 ? -22.016 -1.517 -14.023 1 89.62 101 LYS A N 1
ATOM 808 C CA . LYS A 1 101 ? -23.062 -1.686 -13.031 1 89.62 101 LYS A CA 1
ATOM 809 C C . LYS A 1 101 ? -23.016 -3.074 -12.398 1 89.62 101 LYS A C 1
ATOM 811 O O . LYS A 1 101 ? -24.047 -3.74 -12.258 1 89.62 101 LYS A O 1
ATOM 816 N N . ARG A 1 102 ? -21.844 -3.582 -12.117 1 85 102 ARG A N 1
ATOM 817 C CA . ARG A 1 102 ? -21.641 -4.84 -11.406 1 85 102 ARG A CA 1
ATOM 818 C C . ARG A 1 102 ? -20.703 -4.652 -10.211 1 85 102 ARG A C 1
ATOM 820 O O . ARG A 1 102 ? -19.953 -3.678 -10.148 1 85 102 ARG A O 1
ATOM 827 N N . ARG A 1 103 ? -20.875 -5.508 -9.312 1 76.75 103 ARG A N 1
ATOM 828 C CA . ARG A 1 103 ? -19.953 -5.5 -8.18 1 76.75 103 ARG A CA 1
ATOM 829 C C . ARG A 1 103 ? -18.922 -6.613 -8.297 1 76.75 103 ARG A C 1
ATOM 831 O O . ARG A 1 103 ? -19.234 -7.711 -8.766 1 76.75 103 ARG A O 1
ATOM 838 N N . LEU A 1 104 ? -17.672 -6.293 -7.926 1 78.75 104 LEU A N 1
ATOM 839 C CA . LEU A 1 104 ? -16.641 -7.328 -7.891 1 78.75 104 LEU A CA 1
ATOM 840 C C . LEU A 1 104 ? -16.938 -8.344 -6.789 1 78.75 104 LEU A C 1
ATOM 842 O O . LEU A 1 104 ? -17.141 -7.969 -5.633 1 78.75 104 LEU A O 1
ATOM 846 N N . ALA A 1 105 ? -17.141 -9.57 -7.164 1 76.44 105 ALA A N 1
ATOM 847 C CA . ALA A 1 105 ? -17.375 -10.633 -6.188 1 76.44 105 ALA A CA 1
ATOM 848 C C . ALA A 1 105 ? -16.125 -10.891 -5.355 1 76.44 105 ALA A C 1
ATOM 850 O O . ALA A 1 105 ? -15 -10.625 -5.805 1 76.44 105 ALA A O 1
ATOM 851 N N . PRO A 1 106 ? -16.562 -11.328 -4.105 1 69.56 106 PRO A N 1
ATOM 852 C CA . PRO A 1 106 ? -15.406 -11.812 -3.354 1 69.56 106 PRO A CA 1
ATOM 853 C C . PRO A 1 106 ? -14.594 -12.852 -4.121 1 69.56 106 PRO A C 1
ATOM 855 O O . PRO A 1 106 ? -15.164 -13.68 -4.832 1 69.56 106 PRO A O 1
ATOM 858 N N . GLY A 1 107 ? -13.414 -12.758 -4.363 1 72.81 107 GLY A N 1
ATOM 859 C CA . GLY A 1 107 ? -12.609 -13.711 -5.105 1 72.81 107 GLY A CA 1
ATOM 860 C C . GLY A 1 107 ? -12.18 -13.195 -6.469 1 72.81 107 GLY A C 1
ATOM 861 O O . GLY A 1 107 ? -11.289 -13.766 -7.098 1 72.81 107 GLY A O 1
ATOM 862 N N . GLU A 1 108 ? -12.883 -12.148 -6.828 1 83.31 108 GLU A N 1
ATOM 863 C CA . GLU A 1 108 ? -12.5 -11.578 -8.117 1 83.31 108 GLU A CA 1
ATOM 864 C C . GLU A 1 108 ? -11.312 -10.633 -7.973 1 83.31 108 GLU A C 1
ATOM 866 O O . GLU A 1 108 ? -10.641 -10.32 -8.961 1 83.31 108 GLU A O 1
ATOM 871 N N . SER A 1 109 ? -11.133 -10.234 -6.773 1 87.81 109 SER A N 1
ATOM 872 C CA . SER A 1 109 ? -10.023 -9.32 -6.523 1 87.81 109 SER A CA 1
ATOM 873 C C . SER A 1 109 ? -8.695 -10.078 -6.477 1 87.81 109 SER A C 1
ATOM 875 O O . SER A 1 109 ? -8.547 -11.039 -5.727 1 87.81 109 SER A O 1
ATOM 877 N N . PRO A 1 110 ? -7.793 -9.695 -7.25 1 93.94 110 PRO A N 1
ATOM 878 C CA . PRO A 1 110 ? -6.52 -10.414 -7.266 1 93.94 110 PRO A CA 1
ATOM 879 C C . PRO A 1 110 ? -5.699 -10.188 -5.996 1 93.94 110 PRO A C 1
ATOM 881 O O . PRO A 1 110 ? -5.777 -9.117 -5.391 1 93.94 110 PRO A O 1
ATOM 884 N N . ARG A 1 111 ? -4.957 -11.172 -5.734 1 96.12 111 ARG A N 1
ATOM 885 C CA . ARG A 1 111 ? -3.955 -11.07 -4.68 1 96.12 111 ARG A CA 1
ATOM 886 C C . ARG A 1 111 ? -2.555 -10.93 -5.262 1 96.12 111 ARG A C 1
ATOM 888 O O . ARG A 1 111 ? -2.246 -11.523 -6.297 1 96.12 111 ARG A O 1
ATOM 895 N N . LEU A 1 112 ? -1.768 -10.164 -4.551 1 97.88 112 LEU A N 1
ATOM 896 C CA . LEU A 1 112 ? -0.364 -10.039 -4.93 1 97.88 112 LEU A CA 1
ATOM 897 C C . LEU A 1 112 ? 0.49 -11.062 -4.191 1 97.88 112 LEU A C 1
ATOM 899 O O . LEU A 1 112 ? 0.435 -11.156 -2.961 1 97.88 112 LEU A O 1
ATOM 903 N N . TRP A 1 113 ? 1.205 -11.805 -4.988 1 96.94 113 TRP A N 1
ATOM 904 C CA . TRP A 1 113 ? 2.229 -12.695 -4.445 1 96.94 113 TRP A CA 1
ATOM 905 C C . TRP A 1 113 ? 3.623 -12.227 -4.844 1 96.94 113 TRP A C 1
ATOM 907 O O . TRP A 1 113 ? 4.008 -12.328 -6.012 1 96.94 113 TRP A O 1
ATOM 917 N N . ILE A 1 114 ? 4.371 -11.742 -3.881 1 96.69 114 ILE A N 1
ATOM 918 C CA . ILE A 1 114 ? 5.777 -11.422 -4.082 1 96.69 114 ILE A CA 1
ATOM 919 C C . ILE A 1 114 ? 6.637 -12.648 -3.783 1 96.69 114 ILE A C 1
ATOM 921 O O . ILE A 1 114 ? 6.703 -13.102 -2.639 1 96.69 114 ILE A O 1
ATOM 925 N N . LEU A 1 115 ? 7.266 -13.188 -4.812 1 94.56 115 LEU A N 1
ATOM 926 C CA . LEU A 1 115 ? 8.148 -14.344 -4.652 1 94.56 115 LEU A CA 1
ATOM 927 C C . LEU A 1 115 ? 9.594 -13.906 -4.496 1 94.56 115 LEU A C 1
ATOM 929 O O . LEU A 1 115 ? 10.141 -13.219 -5.367 1 94.56 115 LEU A O 1
ATOM 933 N N . THR A 1 116 ? 10.219 -14.266 -3.393 1 93.94 116 THR A N 1
ATOM 934 C CA . THR A 1 116 ? 11.555 -13.812 -3.041 1 93.94 116 THR A CA 1
ATOM 935 C C . THR A 1 116 ? 12.375 -14.953 -2.432 1 93.94 116 THR A C 1
ATOM 937 O O . THR A 1 116 ? 11.82 -15.812 -1.74 1 93.94 116 THR A O 1
ATOM 940 N N . PRO A 1 117 ? 13.688 -15.055 -2.705 1 91.5 117 PRO A N 1
ATOM 941 C CA . PRO A 1 117 ? 14.461 -16.156 -2.146 1 91.5 117 PRO A CA 1
ATOM 942 C C . PRO A 1 117 ? 14.477 -16.156 -0.62 1 91.5 117 PRO A C 1
ATOM 944 O O . PRO A 1 117 ? 14.461 -17.234 0 1 91.5 117 PRO A O 1
ATOM 947 N N . THR A 1 118 ? 14.594 -14.953 -0.026 1 93.25 118 THR A N 1
ATOM 948 C CA . THR A 1 118 ? 14.547 -14.758 1.419 1 93.25 118 THR A CA 1
ATOM 949 C C . THR A 1 118 ? 13.914 -13.414 1.764 1 93.25 118 THR A C 1
ATOM 951 O O . THR A 1 118 ? 13.766 -12.555 0.894 1 93.25 118 THR A O 1
ATOM 954 N N . VAL A 1 119 ? 13.5 -13.297 2.967 1 95.94 119 VAL A N 1
ATOM 955 C CA . VAL A 1 119 ? 13.008 -12.023 3.49 1 95.94 119 VAL A CA 1
ATOM 956 C C . VAL A 1 119 ? 13.453 -11.852 4.941 1 95.94 119 VAL A C 1
ATOM 958 O O . VAL A 1 119 ? 13.352 -12.789 5.742 1 95.94 119 VAL A O 1
ATOM 961 N N . SER A 1 120 ? 14.016 -10.758 5.223 1 96.69 120 SER A N 1
ATOM 962 C CA . SER A 1 120 ? 14.555 -10.539 6.562 1 96.69 120 SER A CA 1
ATOM 963 C C . SER A 1 120 ? 13.438 -10.273 7.57 1 96.69 120 SER A C 1
ATOM 965 O O . SER A 1 120 ? 12.383 -9.75 7.211 1 96.69 120 SER A O 1
ATOM 967 N N . PRO A 1 121 ? 13.711 -10.594 8.844 1 97.5 121 PRO A N 1
ATOM 968 C CA . PRO A 1 121 ? 12.734 -10.258 9.891 1 97.5 121 PRO A CA 1
ATOM 969 C C . PRO A 1 121 ? 12.422 -8.758 9.945 1 97.5 121 PRO A C 1
ATOM 971 O O . PRO A 1 121 ? 11.297 -8.375 10.25 1 97.5 121 PRO A O 1
ATOM 974 N N . ALA A 1 122 ? 13.406 -7.922 9.648 1 98.06 122 ALA A N 1
ATOM 975 C CA . ALA A 1 122 ? 13.211 -6.477 9.672 1 98.06 122 ALA A CA 1
ATOM 976 C C . ALA A 1 122 ? 12.188 -6.043 8.625 1 98.06 122 ALA A C 1
ATOM 978 O O . ALA A 1 122 ? 11.32 -5.219 8.906 1 98.06 122 ALA A O 1
ATOM 979 N N . ILE A 1 123 ? 12.25 -6.629 7.473 1 98.38 123 ILE A N 1
ATOM 980 C CA . ILE A 1 123 ? 11.32 -6.305 6.398 1 98.38 123 ILE A CA 1
ATOM 981 C C . ILE A 1 123 ? 9.922 -6.805 6.754 1 98.38 123 ILE A C 1
ATOM 983 O O . ILE A 1 123 ? 8.938 -6.105 6.535 1 98.38 123 ILE A O 1
ATOM 987 N N . LEU A 1 124 ? 9.883 -8.008 7.297 1 98.56 124 LEU A N 1
ATOM 988 C CA . LEU A 1 124 ? 8.594 -8.547 7.711 1 98.56 124 LEU A CA 1
ATOM 989 C C . LEU A 1 124 ? 7.926 -7.637 8.734 1 98.56 124 LEU A C 1
ATOM 991 O O . LEU A 1 124 ? 6.734 -7.34 8.625 1 98.56 124 LEU A O 1
ATOM 995 N N . ALA A 1 125 ? 8.695 -7.195 9.648 1 98.31 125 ALA A N 1
ATOM 996 C CA . ALA A 1 125 ? 8.18 -6.297 10.672 1 98.31 125 ALA A CA 1
ATOM 997 C C . ALA A 1 125 ? 7.773 -4.953 10.07 1 98.31 125 ALA A C 1
ATOM 999 O O . ALA A 1 125 ? 6.699 -4.43 10.375 1 98.31 125 ALA A O 1
ATOM 1000 N N . ASP A 1 126 ? 8.523 -4.426 9.195 1 98.19 126 ASP A N 1
ATOM 1001 C CA . ASP A 1 126 ? 8.297 -3.115 8.594 1 98.19 126 ASP A CA 1
ATOM 1002 C C . ASP A 1 126 ? 6.996 -3.098 7.797 1 98.19 126 ASP A C 1
ATOM 1004 O O . ASP A 1 126 ? 6.344 -2.057 7.684 1 98.19 126 ASP A O 1
ATOM 1008 N N . PHE A 1 127 ? 6.637 -4.215 7.32 1 98.69 127 PHE A N 1
ATOM 1009 C CA . PHE A 1 127 ? 5.461 -4.234 6.461 1 98.69 127 PHE A CA 1
ATOM 1010 C C . PHE A 1 127 ? 4.297 -4.941 7.148 1 98.69 127 PHE A C 1
ATOM 1012 O O . PHE A 1 127 ? 3.309 -5.293 6.504 1 98.69 127 PHE A O 1
ATOM 1019 N N . GLY A 1 128 ? 4.453 -5.172 8.422 1 98.5 128 GLY A N 1
ATOM 1020 C CA . GLY A 1 128 ? 3.379 -5.742 9.219 1 98.5 128 GLY A CA 1
ATOM 1021 C C . GLY A 1 128 ? 2.984 -7.141 8.781 1 98.5 128 GLY A C 1
ATOM 1022 O O . GLY A 1 128 ? 1.801 -7.484 8.789 1 98.5 128 GLY A O 1
ATOM 1023 N N . ALA A 1 129 ? 3.936 -7.867 8.328 1 98.62 129 ALA A N 1
ATOM 1024 C CA . ALA A 1 129 ? 3.656 -9.203 7.812 1 98.62 129 ALA A CA 1
ATOM 1025 C C . ALA A 1 129 ? 3.367 -10.18 8.945 1 98.62 129 ALA A C 1
ATOM 1027 O O . ALA A 1 129 ? 3.986 -10.109 10.008 1 98.62 129 ALA A O 1
ATOM 1028 N N . THR A 1 130 ? 2.422 -11.062 8.719 1 98.38 130 THR A N 1
ATOM 1029 C CA . THR A 1 130 ? 2.062 -12.109 9.664 1 98.38 130 THR A CA 1
ATOM 1030 C C . THR A 1 130 ? 2.031 -13.469 8.977 1 98.38 130 THR A C 1
ATOM 1032 O O . THR A 1 130 ? 2.07 -13.555 7.75 1 98.38 130 THR A O 1
ATOM 1035 N N . VAL A 1 131 ? 2.021 -14.555 9.812 1 97.44 131 VAL A N 1
ATOM 1036 C CA . VAL A 1 131 ? 1.96 -15.906 9.266 1 97.44 131 VAL A CA 1
ATOM 1037 C C . VAL A 1 131 ? 0.606 -16.531 9.586 1 97.44 131 VAL A C 1
ATOM 1039 O O . VAL A 1 131 ? -0.072 -16.109 10.531 1 97.44 131 VAL A O 1
ATOM 1042 N N . ASP A 1 132 ? 0.113 -17.344 8.805 1 97.25 132 ASP A N 1
ATOM 1043 C CA . ASP A 1 132 ? -1.045 -18.203 9.016 1 97.25 132 ASP A CA 1
ATOM 1044 C C . ASP A 1 132 ? -0.648 -19.688 8.977 1 97.25 132 ASP A C 1
ATOM 1046 O O . ASP A 1 132 ? -0.933 -20.375 8 1 97.25 132 ASP A O 1
ATOM 1050 N N . LEU A 1 133 ? -0.143 -20.219 10.07 1 95.56 133 LEU A N 1
ATOM 1051 C CA . LEU A 1 133 ? 0.448 -21.547 10.094 1 95.56 133 LEU A CA 1
ATOM 1052 C C . LEU A 1 133 ? -0.634 -22.625 10.156 1 95.56 133 LEU A C 1
ATOM 1054 O O . LEU A 1 133 ? -0.344 -23.812 10.008 1 95.56 133 LEU A O 1
ATOM 1058 N N . GLU A 1 134 ? -1.874 -22.219 10.352 1 96.75 134 GLU A N 1
ATOM 1059 C CA . GLU A 1 134 ? -2.986 -23.156 10.297 1 96.75 134 GLU A CA 1
ATOM 1060 C C . GLU A 1 134 ? -3.293 -23.578 8.859 1 96.75 134 GLU A C 1
ATOM 1062 O O . GLU A 1 134 ? -3.689 -24.719 8.609 1 96.75 134 GLU A O 1
ATOM 1067 N N . ASN A 1 135 ? -3.07 -22.609 7.949 1 94.56 135 ASN A N 1
ATOM 1068 C CA . ASN A 1 135 ? -3.52 -22.859 6.586 1 94.56 135 ASN A CA 1
ATOM 1069 C C . ASN A 1 135 ? -2.354 -22.859 5.602 1 94.56 135 ASN A C 1
ATOM 1071 O O . ASN A 1 135 ? -2.48 -23.359 4.48 1 94.56 135 ASN A O 1
ATOM 1075 N N . TRP A 1 136 ? -1.302 -22.266 6.074 1 93.69 136 TRP A N 1
ATOM 1076 C CA . TRP A 1 136 ? -0.169 -22.125 5.168 1 93.69 136 TRP A CA 1
ATOM 1077 C C . TRP A 1 136 ? 1.113 -22.641 5.812 1 93.69 136 TRP A C 1
ATOM 1079 O O . TRP A 1 136 ? 1.241 -22.641 7.039 1 93.69 136 TRP A O 1
ATOM 1089 N N . MET A 1 137 ? 1.972 -23.047 4.98 1 89.56 137 MET A N 1
ATOM 1090 C CA . MET A 1 137 ? 3.291 -23.453 5.457 1 89.56 137 MET A CA 1
ATOM 1091 C C . MET A 1 137 ? 4.125 -22.25 5.859 1 89.56 137 MET A C 1
ATOM 1093 O O . MET A 1 137 ? 3.791 -21.109 5.504 1 89.56 137 MET A O 1
ATOM 1097 N N . SER A 1 138 ? 5.258 -22.562 6.539 1 91.5 138 SER A N 1
ATOM 1098 C CA . SER A 1 138 ? 6.207 -21.5 6.852 1 91.5 138 SER A CA 1
ATOM 1099 C C . SER A 1 138 ? 6.766 -20.859 5.582 1 91.5 138 SER A C 1
ATOM 1101 O O . SER A 1 138 ? 6.824 -21.516 4.535 1 91.5 138 SER A O 1
ATOM 1103 N N . GLY A 1 139 ? 7.078 -19.641 5.605 1 93.25 139 GLY A N 1
ATOM 1104 C CA . GLY A 1 139 ? 7.66 -18.953 4.461 1 93.25 139 GLY A CA 1
ATOM 1105 C C . GLY A 1 139 ? 6.652 -18.141 3.676 1 93.25 139 GLY A C 1
ATOM 1106 O O . GLY A 1 139 ? 7.004 -17.5 2.68 1 93.25 139 GLY A O 1
ATOM 1107 N N . VAL A 1 140 ? 5.402 -18.266 4.043 1 95.62 140 VAL A N 1
ATOM 1108 C CA . VAL A 1 140 ? 4.355 -17.438 3.463 1 95.62 140 VAL A CA 1
ATOM 1109 C C . VAL A 1 140 ? 3.947 -16.344 4.461 1 95.62 140 VAL A C 1
ATOM 1111 O O . VAL A 1 140 ? 3.48 -16.656 5.562 1 95.62 140 VAL A O 1
ATOM 1114 N N . TYR A 1 141 ? 4.137 -15.094 4.102 1 98.31 141 TYR A N 1
ATOM 1115 C CA . TYR A 1 141 ? 3.926 -13.961 4.996 1 98.31 141 TYR A CA 1
ATOM 1116 C C . TYR A 1 141 ? 2.885 -13 4.43 1 98.31 141 TYR A C 1
ATOM 1118 O O . TYR A 1 141 ? 3.076 -12.43 3.354 1 98.31 141 TYR A O 1
ATOM 1126 N N . PHE A 1 142 ? 1.866 -12.82 5.184 1 98.5 142 PHE A N 1
ATOM 1127 C CA . PHE A 1 142 ? 0.761 -12 4.699 1 98.5 142 PHE A CA 1
ATOM 1128 C C . PHE A 1 142 ? 0.899 -10.562 5.184 1 98.5 142 PHE A C 1
ATOM 1130 O O . PHE A 1 142 ? 1.141 -10.32 6.367 1 98.5 142 PHE A O 1
ATOM 1137 N N . LEU A 1 143 ? 0.841 -9.641 4.25 1 98.81 143 LEU A N 1
ATOM 1138 C CA . LEU A 1 143 ? 0.678 -8.25 4.66 1 98.81 143 LEU A CA 1
ATOM 1139 C C . LEU A 1 143 ? -0.717 -8.008 5.23 1 98.81 143 LEU A C 1
ATOM 1141 O O . LEU A 1 143 ? -1.569 -8.898 5.188 1 98.81 143 LEU A O 1
ATOM 1145 N N . PRO A 1 144 ? -0.931 -6.832 5.812 1 98.69 144 PRO A N 1
ATOM 1146 C CA . PRO A 1 144 ? -2.275 -6.57 6.332 1 98.69 144 PRO A CA 1
ATOM 1147 C C . PRO A 1 144 ? -3.369 -6.84 5.297 1 98.69 144 PRO A C 1
ATOM 1149 O O . PRO A 1 144 ? -3.193 -6.539 4.113 1 98.69 144 PRO A O 1
ATOM 1152 N N . LYS A 1 145 ? -4.48 -7.32 5.746 1 97.25 145 LYS A N 1
ATOM 1153 C CA . LYS A 1 145 ? -5.547 -7.855 4.906 1 97.25 145 LYS A CA 1
ATOM 1154 C C . LYS A 1 145 ? -6.004 -6.828 3.875 1 97.25 145 LYS A C 1
ATOM 1156 O O . LYS A 1 145 ? -6.309 -7.18 2.734 1 97.25 145 LYS A O 1
ATOM 1161 N N . GLY A 1 146 ? -6.027 -5.613 4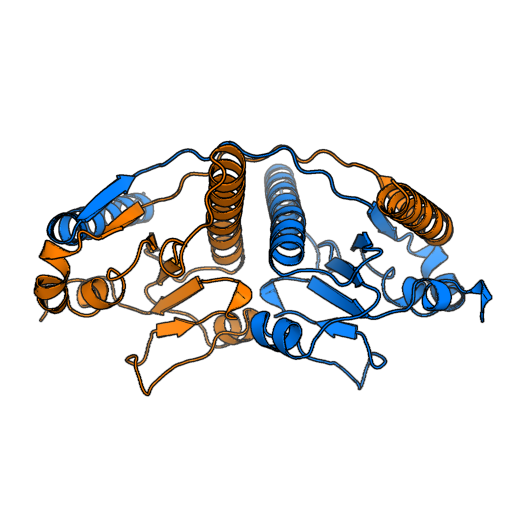.25 1 97.12 146 GLY A N 1
ATOM 1162 C CA . GLY A 1 146 ? -6.527 -4.555 3.385 1 97.12 146 GLY A CA 1
ATOM 1163 C C . GLY A 1 146 ? -5.633 -4.293 2.186 1 97.12 146 GLY A C 1
ATOM 1164 O O . GLY A 1 146 ? -6.035 -3.611 1.242 1 97.12 146 GLY A O 1
ATOM 1165 N N . LEU A 1 147 ? -4.422 -4.871 2.205 1 98 147 LEU A N 1
ATOM 1166 C CA . LEU A 1 147 ? -3.482 -4.668 1.108 1 98 147 LEU A CA 1
ATOM 1167 C C . LEU A 1 147 ? -3.51 -5.848 0.143 1 98 147 LEU A C 1
ATOM 1169 O O . LEU A 1 147 ? -2.898 -5.793 -0.927 1 98 147 LEU A O 1
ATOM 1173 N N . GLU A 1 148 ? -4.152 -6.945 0.476 1 96.38 148 GLU A N 1
ATOM 1174 C CA . GLU A 1 148 ? -4.363 -8.125 -0.361 1 96.38 148 GLU A CA 1
ATOM 1175 C C . GLU A 1 148 ? -3.062 -8.57 -1.021 1 96.38 148 GLU A C 1
ATOM 1177 O O . GLU A 1 148 ? -3.023 -8.812 -2.23 1 96.38 148 GLU A O 1
ATOM 1182 N N . SER A 1 149 ? -2.023 -8.703 -0.148 1 98.31 149 SER A N 1
ATOM 1183 C CA . SER A 1 149 ? -0.686 -9.031 -0.626 1 98.31 149 SER A CA 1
ATOM 1184 C C . SER A 1 149 ? 0.041 -9.945 0.357 1 98.31 149 SER A C 1
ATOM 1186 O O . SER A 1 149 ? -0.251 -9.93 1.555 1 98.31 149 SER A O 1
ATOM 1188 N N . ALA A 1 150 ? 0.904 -10.672 -0.179 1 98.25 150 ALA A N 1
ATOM 1189 C CA . ALA A 1 150 ? 1.749 -11.547 0.635 1 98.25 150 ALA A CA 1
ATOM 1190 C C . ALA A 1 150 ? 3.131 -11.711 0.009 1 98.25 150 ALA A C 1
ATOM 1192 O O . ALA A 1 150 ? 3.314 -11.445 -1.183 1 98.25 150 ALA A O 1
ATOM 1193 N N . MET A 1 151 ? 4.078 -12.016 0.845 1 97.56 151 MET A N 1
ATOM 1194 C CA . MET A 1 151 ? 5.422 -12.398 0.419 1 97.56 151 MET A CA 1
ATOM 1195 C C . MET A 1 151 ? 5.668 -13.883 0.676 1 97.56 151 MET A C 1
ATOM 1197 O O . MET A 1 151 ? 5.281 -14.414 1.721 1 97.56 151 MET A O 1
ATOM 1201 N N . THR A 1 152 ? 6.203 -14.531 -0.254 1 95.38 152 THR A N 1
ATOM 1202 C CA . THR A 1 152 ? 6.57 -15.93 -0.107 1 95.38 152 THR A CA 1
ATOM 1203 C C . THR A 1 152 ? 8.078 -16.125 -0.256 1 95.38 152 THR A C 1
ATOM 1205 O O . THR A 1 152 ? 8.648 -15.781 -1.296 1 95.38 152 THR A O 1
ATOM 1208 N N . ALA A 1 153 ? 8.734 -16.625 0.867 1 92.88 153 ALA A N 1
ATOM 1209 C CA . ALA A 1 153 ? 10.164 -16.922 0.827 1 92.88 153 ALA A CA 1
ATOM 1210 C C . ALA A 1 153 ? 10.414 -18.328 0.299 1 92.88 153 ALA A C 1
ATOM 1212 O O . ALA A 1 153 ? 10.109 -19.312 0.978 1 92.88 153 ALA A O 1
ATOM 1213 N N . CYS A 1 154 ? 10.734 -18.438 -0.864 1 78.88 154 CYS A N 1
ATOM 1214 C CA . CYS A 1 154 ? 10.977 -19.766 -1.422 1 78.88 154 CYS A CA 1
ATOM 1215 C C . CYS A 1 154 ? 12.148 -19.734 -2.4 1 78.88 154 CYS A C 1
ATOM 1217 O O . CYS A 1 154 ? 12.359 -18.734 -3.09 1 78.88 154 CYS A O 1
ATOM 1219 N N . SER A 1 155 ? 12.992 -20.719 -2.1 1 63.75 155 SER A N 1
ATOM 1220 C CA . SER A 1 155 ? 14.008 -20.906 -3.133 1 63.75 155 SER A CA 1
ATOM 1221 C C . SER A 1 155 ? 13.367 -21.234 -4.477 1 63.75 155 SER A C 1
ATOM 1223 O O . SER A 1 155 ? 12.281 -21.828 -4.531 1 63.75 155 SER A O 1
ATOM 1225 N N . LEU A 1 156 ? 13.727 -20.453 -5.453 1 56.09 156 LEU A N 1
ATOM 1226 C CA . LEU A 1 156 ? 13.195 -20.719 -6.785 1 56.09 156 LEU A CA 1
ATOM 1227 C C . LEU A 1 156 ? 13.039 -22.219 -7.02 1 56.09 156 LEU A C 1
ATOM 1229 O O . LEU A 1 156 ? 12.094 -22.656 -7.684 1 56.09 156 LEU A O 1
ATOM 1233 N N . ASN A 1 157 ? 14.023 -22.984 -6.484 1 52.03 157 ASN A N 1
ATOM 1234 C CA . ASN A 1 157 ? 13.953 -24.438 -6.602 1 52.03 157 ASN A CA 1
ATOM 1235 C C . ASN A 1 157 ? 12.695 -24.984 -5.93 1 52.03 157 ASN A C 1
ATOM 1237 O O . ASN A 1 157 ? 12.109 -25.953 -6.406 1 52.03 157 ASN A O 1
ATOM 1241 N N . MET A 1 158 ? 12.422 -24.438 -4.898 1 51.41 158 MET A N 1
ATOM 1242 C CA . MET A 1 158 ? 11.273 -24.906 -4.137 1 51.41 158 MET A CA 1
ATOM 1243 C C . MET A 1 158 ? 9.969 -24.5 -4.809 1 51.41 158 MET A C 1
ATOM 1245 O O . MET A 1 158 ? 8.93 -25.141 -4.598 1 51.41 158 MET A O 1
ATOM 1249 N N . CYS A 1 159 ? 10.102 -23.453 -5.48 1 50.81 159 CYS A N 1
ATOM 1250 C CA . CYS A 1 159 ? 8.898 -23.125 -6.23 1 50.81 159 CYS A CA 1
ATOM 1251 C C . CYS A 1 159 ? 8.711 -24.078 -7.402 1 50.81 159 CYS A C 1
ATOM 1253 O O . CYS A 1 159 ? 7.633 -24.141 -8 1 50.81 159 CYS A O 1
ATOM 1255 N N . ASN A 1 160 ? 9.836 -24.703 -7.801 1 49.12 160 ASN A N 1
ATOM 1256 C CA . ASN A 1 160 ? 9.836 -25.656 -8.898 1 49.12 160 ASN A CA 1
ATOM 1257 C C . ASN A 1 160 ? 9.531 -27.078 -8.414 1 49.12 160 ASN A C 1
ATOM 1259 O O . ASN A 1 160 ? 10.008 -27.484 -7.359 1 49.12 160 ASN A O 1
ATOM 1263 N N . ASN A 1 161 ? 8.398 -27.531 -8.805 1 44.22 161 ASN A N 1
ATOM 1264 C CA . ASN A 1 161 ? 8.109 -28.938 -8.57 1 44.22 161 ASN A CA 1
ATOM 1265 C C . ASN A 1 161 ? 9.32 -29.812 -8.859 1 44.22 161 ASN A C 1
ATOM 1267 O O . ASN A 1 161 ? 9.328 -31 -8.539 1 44.22 161 ASN A O 1
ATOM 1271 N N . GLU A 1 162 ? 10.117 -29.406 -9.633 1 40.28 162 GLU A N 1
ATOM 1272 C CA . GLU A 1 162 ? 11.055 -30.453 -10.039 1 40.28 162 GLU A CA 1
ATOM 1273 C C . GLU A 1 162 ? 11.789 -31.031 -8.836 1 40.28 162 GLU A C 1
ATOM 1275 O O . GLU A 1 162 ? 12.422 -32.094 -8.938 1 40.28 162 GLU A O 1
ATOM 1280 N N . TYR A 1 163 ? 11.961 -30.297 -7.824 1 34.72 163 TYR A N 1
ATOM 1281 C CA . TYR A 1 163 ? 12.539 -31.062 -6.723 1 34.72 163 TYR A CA 1
ATOM 1282 C C . TYR A 1 163 ? 11.453 -31.75 -5.902 1 34.72 163 TYR A C 1
ATOM 1284 O O . TYR A 1 163 ? 11.711 -32.25 -4.801 1 34.72 163 TYR A O 1
ATOM 1292 N N . LEU A 1 164 ? 10.258 -31.5 -6.215 1 29.08 164 LEU A N 1
ATOM 1293 C CA . LEU A 1 164 ? 9.398 -32.562 -5.73 1 29.08 164 LEU A CA 1
ATOM 1294 C C . LEU A 1 164 ? 9.5 -33.812 -6.629 1 29.08 164 LEU A C 1
ATOM 1296 O O . LEU A 1 164 ? 9.609 -33.688 -7.852 1 29.08 164 LEU A O 1
ATOM 1300 N N . MET B 1 1 ? 23.547 -8.406 -15.562 1 51.16 1 MET B N 1
ATOM 1301 C CA . MET B 1 1 ? 23.078 -9.195 -16.703 1 51.16 1 MET B CA 1
ATOM 1302 C C . MET B 1 1 ? 22.547 -10.547 -16.234 1 51.16 1 MET B C 1
ATOM 1304 O O . MET B 1 1 ? 21.453 -10.953 -16.625 1 51.16 1 MET B O 1
ATOM 1308 N N . THR B 1 2 ? 23.312 -11.164 -15.32 1 55.16 2 THR B N 1
ATOM 1309 C CA . THR B 1 2 ? 22.938 -12.484 -14.844 1 55.16 2 THR B CA 1
ATOM 1310 C C . THR B 1 2 ? 21.641 -12.422 -14.039 1 55.16 2 THR B C 1
ATOM 1312 O O . THR B 1 2 ? 20.766 -13.281 -14.188 1 55.16 2 THR B O 1
ATOM 1315 N N . ARG B 1 3 ? 21.5 -11.297 -13.383 1 57.16 3 ARG B N 1
ATOM 1316 C CA . ARG B 1 3 ? 20.281 -11.18 -12.578 1 57.16 3 ARG B CA 1
ATOM 1317 C C . ARG B 1 3 ? 19.047 -11.008 -13.453 1 57.16 3 ARG B C 1
ATOM 1319 O O . ARG B 1 3 ? 18.031 -11.641 -13.227 1 57.16 3 ARG B O 1
ATOM 1326 N N . LEU B 1 4 ? 19.266 -10.219 -14.445 1 61.09 4 LEU B N 1
ATOM 1327 C CA . LEU B 1 4 ? 18.172 -9.945 -15.367 1 61.09 4 LEU B CA 1
ATOM 1328 C C . LEU B 1 4 ? 17.734 -11.219 -16.094 1 61.09 4 LEU B C 1
ATOM 1330 O O . LEU B 1 4 ? 16.547 -11.445 -16.297 1 61.09 4 LEU B O 1
ATOM 1334 N N . ILE B 1 5 ? 18.781 -11.977 -16.391 1 63.41 5 ILE B N 1
ATOM 1335 C CA . ILE B 1 5 ? 18.484 -13.211 -17.109 1 63.41 5 ILE B CA 1
ATOM 1336 C C . ILE B 1 5 ? 17.75 -14.188 -16.172 1 63.41 5 ILE B C 1
ATOM 1338 O O . ILE B 1 5 ? 16.766 -14.82 -16.578 1 63.41 5 ILE B O 1
ATOM 1342 N N . TYR B 1 6 ? 18.109 -14.234 -14.961 1 65.12 6 TYR B N 1
ATOM 1343 C CA . TYR B 1 6 ? 17.484 -15.125 -13.992 1 65.12 6 TYR B CA 1
ATOM 1344 C C . TYR B 1 6 ? 16.047 -14.68 -13.703 1 65.12 6 TYR B C 1
ATOM 1346 O O . TYR B 1 6 ? 15.133 -15.508 -13.641 1 65.12 6 TYR B O 1
ATOM 1354 N N . ASP B 1 7 ? 15.953 -13.406 -13.656 1 73.38 7 ASP B N 1
ATOM 1355 C CA . ASP B 1 7 ? 14.617 -12.883 -13.406 1 73.38 7 ASP B CA 1
ATOM 1356 C C . ASP B 1 7 ? 13.664 -13.234 -14.547 1 73.38 7 ASP B C 1
ATOM 1358 O O . ASP B 1 7 ? 12.523 -13.648 -14.312 1 73.38 7 ASP B O 1
ATOM 1362 N N . GLN B 1 8 ? 14.242 -13.156 -15.734 1 78.75 8 GLN B N 1
ATOM 1363 C CA . GLN B 1 8 ? 13.414 -13.461 -16.891 1 78.75 8 GLN B CA 1
ATOM 1364 C C . GLN B 1 8 ? 13.102 -14.953 -16.969 1 78.75 8 GLN B C 1
ATOM 1366 O O . GLN B 1 8 ? 11.977 -15.344 -17.281 1 78.75 8 GLN B O 1
ATOM 1371 N N . PHE B 1 9 ? 14.109 -15.688 -16.703 1 80.69 9 PHE B N 1
ATOM 1372 C CA . PHE B 1 9 ? 13.906 -17.125 -16.734 1 80.69 9 PHE B CA 1
ATOM 1373 C C . PHE B 1 9 ? 12.898 -17.547 -15.672 1 80.69 9 PHE B C 1
ATOM 1375 O O . PHE B 1 9 ? 12.016 -18.375 -15.93 1 80.69 9 PHE B O 1
ATOM 1382 N N . THR B 1 10 ? 13.062 -17.016 -14.523 1 82.69 10 THR B N 1
ATOM 1383 C CA . THR B 1 10 ? 12.156 -17.344 -13.43 1 82.69 10 THR B CA 1
ATOM 1384 C C . THR B 1 10 ? 10.727 -16.953 -13.781 1 82.69 10 THR B C 1
ATOM 1386 O O . THR B 1 10 ? 9.789 -17.734 -13.578 1 82.69 10 THR B O 1
ATOM 1389 N N . LYS B 1 11 ? 10.586 -15.844 -14.32 1 84.75 11 LYS B N 1
ATOM 1390 C CA . LYS B 1 11 ? 9.273 -15.367 -14.734 1 84.75 11 LYS B CA 1
ATOM 1391 C C . LYS B 1 11 ? 8.648 -16.312 -15.758 1 84.75 11 LYS B C 1
ATOM 1393 O O . LYS B 1 11 ? 7.484 -16.688 -15.625 1 84.75 11 LYS B O 1
ATOM 1398 N N . GLN B 1 12 ? 9.43 -16.672 -16.734 1 85.88 12 GLN B N 1
ATOM 1399 C CA . GLN B 1 12 ? 8.938 -17.547 -17.797 1 85.88 12 GLN B CA 1
ATOM 1400 C C . GLN B 1 12 ? 8.594 -18.938 -17.234 1 85.88 12 GLN B C 1
ATOM 1402 O O . GLN B 1 12 ? 7.594 -19.531 -17.625 1 85.88 12 GLN B O 1
ATOM 1407 N N . TYR B 1 13 ? 9.422 -19.328 -16.422 1 86.94 13 TYR B N 1
ATOM 1408 C CA . TYR B 1 13 ? 9.195 -20.641 -15.812 1 86.94 13 TYR B CA 1
ATOM 1409 C C . TYR B 1 13 ? 7.891 -20.672 -15.023 1 86.94 13 TYR B C 1
ATOM 1411 O O . TYR B 1 13 ? 7.07 -21.578 -15.203 1 86.94 13 TYR B O 1
ATOM 1419 N N . ILE B 1 14 ? 7.645 -19.688 -14.188 1 89.19 14 ILE B N 1
ATOM 1420 C CA . ILE B 1 14 ? 6.438 -19.609 -13.367 1 89.19 14 ILE B CA 1
ATOM 1421 C C . ILE B 1 14 ? 5.215 -19.469 -14.273 1 89.19 14 ILE B C 1
ATOM 1423 O O . ILE B 1 14 ? 4.191 -20.125 -14.039 1 89.19 14 ILE B O 1
ATOM 1427 N N . GLN B 1 15 ? 5.395 -18.656 -15.234 1 90.69 15 GLN B N 1
ATOM 1428 C CA . GLN B 1 15 ? 4.312 -18.484 -16.203 1 90.69 15 GLN B CA 1
ATOM 1429 C C . GLN B 1 15 ? 3.912 -19.828 -16.812 1 90.69 15 GLN B C 1
ATOM 1431 O O . GLN B 1 15 ? 2.723 -20.141 -16.922 1 90.69 15 GLN B O 1
ATOM 1436 N N . GLU B 1 16 ? 4.879 -20.578 -17.219 1 90.69 16 GLU B N 1
ATOM 1437 C CA . GLU B 1 16 ? 4.625 -21.875 -17.844 1 90.69 16 GLU B CA 1
ATOM 1438 C C . GLU B 1 16 ? 3.898 -22.812 -16.891 1 90.69 16 GLU B C 1
ATOM 1440 O O . GLU B 1 16 ? 2.965 -23.516 -17.281 1 90.69 16 GLU B O 1
ATOM 1445 N N . LEU B 1 17 ? 4.336 -22.828 -15.695 1 89.62 17 LEU B N 1
ATOM 1446 C CA . LEU B 1 17 ? 3.689 -23.688 -14.711 1 89.62 17 LEU B CA 1
ATOM 1447 C C . LEU B 1 17 ? 2.24 -23.266 -14.492 1 89.62 17 LEU B C 1
ATOM 1449 O O . LEU B 1 17 ? 1.348 -24.125 -14.422 1 89.62 17 LEU B O 1
ATOM 1453 N N . LEU B 1 18 ? 2 -21.969 -14.43 1 92.69 18 LEU B N 1
ATOM 1454 C CA . LEU B 1 18 ? 0.675 -21.438 -14.133 1 92.69 18 LEU B CA 1
ATOM 1455 C C . LEU B 1 18 ? -0.282 -21.688 -15.297 1 92.69 18 LEU B C 1
ATOM 1457 O O . LEU B 1 18 ? -1.495 -21.781 -15.094 1 92.69 18 LEU B O 1
ATOM 1461 N N . LYS B 1 19 ? 0.214 -21.797 -16.469 1 92.38 19 LYS B N 1
ATOM 1462 C CA . LYS B 1 19 ? -0.612 -22.016 -17.656 1 92.38 19 LYS B CA 1
ATOM 1463 C C . LYS B 1 19 ? -1.437 -23.297 -17.531 1 92.38 19 LYS B C 1
ATOM 1465 O O . LYS B 1 19 ? -2.494 -23.422 -18.156 1 92.38 19 LYS B O 1
ATOM 1470 N N . GLN B 1 20 ? -0.958 -24.188 -16.781 1 90.81 20 GLN B N 1
ATOM 1471 C CA . GLN B 1 20 ? -1.683 -25.438 -16.578 1 90.81 20 GLN B CA 1
ATOM 1472 C C . GLN B 1 20 ? -2.928 -25.219 -15.727 1 90.81 20 GLN B C 1
ATOM 1474 O O . GLN B 1 20 ? -3.848 -26.031 -15.734 1 90.81 20 GLN B O 1
ATOM 1479 N N . LEU B 1 21 ? -2.895 -24.172 -15.031 1 94.19 21 LEU B N 1
ATOM 1480 C CA . LEU B 1 21 ? -3.961 -23.953 -14.062 1 94.19 21 LEU B CA 1
ATOM 1481 C C . LEU B 1 21 ? -4.93 -22.875 -14.562 1 94.19 21 LEU B C 1
ATOM 1483 O O . LEU B 1 21 ? -6.051 -22.766 -14.062 1 94.19 21 LEU B O 1
ATOM 1487 N N . GLY B 1 22 ? -4.484 -22.047 -15.477 1 95.5 22 GLY B N 1
ATOM 1488 C CA . GLY B 1 22 ? -5.324 -20.953 -15.945 1 95.5 22 GLY B CA 1
ATOM 1489 C C . GLY B 1 22 ? -4.629 -20.047 -16.953 1 95.5 22 GLY B C 1
ATOM 1490 O O . GLY B 1 22 ? -3.631 -20.438 -17.562 1 95.5 22 GLY B O 1
ATOM 1491 N N . ALA B 1 23 ? -5.215 -18.844 -17.125 1 95 23 ALA B N 1
ATOM 1492 C CA . ALA B 1 23 ? -4.684 -17.875 -18.094 1 95 23 ALA B CA 1
ATOM 1493 C C . ALA B 1 23 ? -3.641 -16.969 -17.453 1 95 23 ALA B C 1
ATOM 1495 O O . ALA B 1 23 ? -3.799 -16.547 -16.297 1 95 23 ALA B O 1
ATOM 1496 N N . THR B 1 24 ? -2.572 -16.719 -18.188 1 94.56 24 THR B N 1
ATOM 1497 C CA . THR B 1 24 ? -1.524 -15.805 -17.734 1 94.56 24 THR B CA 1
ATOM 1498 C C . THR B 1 24 ? -1.347 -14.648 -18.719 1 94.56 24 THR B C 1
ATOM 1500 O O . THR B 1 24 ? -1.448 -14.836 -19.922 1 94.56 24 THR B O 1
ATOM 1503 N N . GLU B 1 25 ? -1.267 -13.484 -18.203 1 91.75 25 GLU B N 1
ATOM 1504 C CA . GLU B 1 25 ? -0.874 -12.297 -18.953 1 91.75 25 GLU B CA 1
ATOM 1505 C C . GLU B 1 25 ? 0.419 -11.703 -18.406 1 91.75 25 GLU B C 1
ATOM 1507 O O . GLU B 1 25 ? 0.563 -11.523 -17.203 1 91.75 25 GLU B O 1
ATOM 1512 N N . THR B 1 26 ? 1.316 -11.445 -19.328 1 86.06 26 THR B N 1
ATOM 1513 C CA . THR B 1 26 ? 2.594 -10.867 -18.938 1 86.06 26 THR B CA 1
ATOM 1514 C C . THR B 1 26 ? 2.693 -9.414 -19.375 1 86.06 26 THR B C 1
ATOM 1516 O O . THR B 1 26 ? 2.133 -9.039 -20.406 1 86.06 26 THR B O 1
ATOM 1519 N N . SER B 1 27 ? 3.402 -8.625 -18.641 1 71.56 27 SER B N 1
ATOM 1520 C CA . SER B 1 27 ? 3.721 -7.234 -18.922 1 71.56 27 SER B CA 1
ATOM 1521 C C . SER B 1 27 ? 2.459 -6.422 -19.203 1 71.56 27 SER B C 1
ATOM 1523 O O . SER B 1 27 ? 2.4 -5.66 -20.172 1 71.56 27 SER B O 1
ATOM 1525 N N . LYS B 1 28 ? 1.501 -6.797 -18.453 1 70.81 28 LYS B N 1
ATOM 1526 C CA . LYS B 1 28 ? 0.27 -6.023 -18.594 1 70.81 28 LYS B CA 1
ATOM 1527 C C . LYS B 1 28 ? 0.494 -4.566 -18.203 1 70.81 28 LYS B C 1
ATOM 1529 O O . LYS B 1 28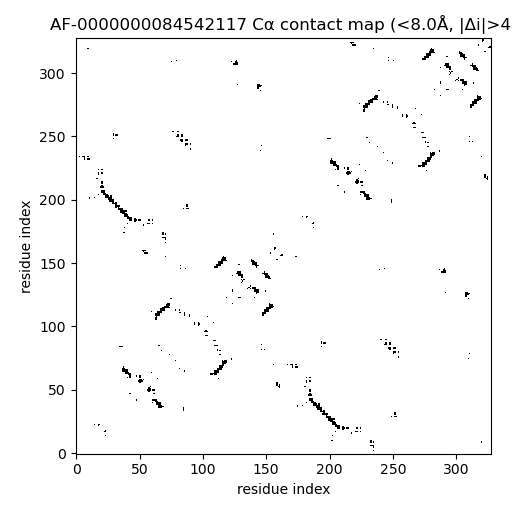 ? 0.911 -4.277 -17.078 1 70.81 28 LYS B O 1
ATOM 1534 N N . THR B 1 29 ? 0.331 -3.625 -19.234 1 66.5 29 THR B N 1
ATOM 1535 C CA . THR B 1 29 ? 0.493 -2.195 -18.984 1 66.5 29 THR B CA 1
ATOM 1536 C C . THR B 1 29 ? -0.746 -1.619 -18.297 1 66.5 29 THR B C 1
ATOM 1538 O O . THR B 1 29 ? -1.874 -1.936 -18.688 1 66.5 29 THR B O 1
ATOM 1541 N N . MET B 1 30 ? -0.5 -1.045 -17.156 1 65 30 MET B N 1
ATOM 1542 C CA . MET B 1 30 ? -1.604 -0.404 -16.453 1 65 30 MET B CA 1
ATOM 1543 C C . MET B 1 30 ? -1.595 1.104 -16.672 1 65 30 MET B C 1
ATOM 1545 O O . MET B 1 30 ? -0.546 1.744 -16.578 1 65 30 MET B O 1
ATOM 1549 N N . ALA B 1 31 ? -2.732 1.62 -17.297 1 59.62 31 ALA B N 1
ATOM 1550 C CA . ALA B 1 31 ? -2.867 3.072 -17.391 1 59.62 31 ALA B CA 1
ATOM 1551 C C . ALA B 1 31 ? -2.891 3.703 -16 1 59.62 31 ALA B C 1
ATOM 1553 O O . ALA B 1 31 ? -3.549 3.195 -15.086 1 59.62 31 ALA B O 1
ATOM 1554 N N . SER B 1 32 ? -1.924 4.5 -15.805 1 60.59 32 SER B N 1
ATOM 1555 C CA . SER B 1 32 ? -1.907 5.168 -14.508 1 60.59 32 SER B CA 1
ATOM 1556 C C . SER B 1 32 ? -2.934 6.297 -14.453 1 60.59 32 SER B C 1
ATOM 1558 O O . SER B 1 32 ? -3.068 7.062 -15.406 1 60.59 32 SER B O 1
ATOM 1560 N N . GLU B 1 33 ? -3.803 6.152 -13.562 1 62.69 33 GLU B N 1
ATOM 1561 C CA . GLU B 1 33 ? -4.762 7.23 -13.352 1 62.69 33 GLU B CA 1
ATOM 1562 C C . GLU B 1 33 ? -4.074 8.484 -12.812 1 62.69 33 GLU B C 1
ATOM 1564 O O . GLU B 1 33 ? -3.123 8.391 -12.039 1 62.69 33 GLU B O 1
ATOM 1569 N N . ARG B 1 34 ? -4.516 9.523 -13.453 1 65.69 34 ARG B N 1
ATOM 1570 C CA . ARG B 1 34 ? -4.102 10.805 -12.883 1 65.69 34 ARG B CA 1
ATOM 1571 C C . ARG B 1 34 ? -4.559 10.93 -11.43 1 65.69 34 ARG B C 1
ATOM 1573 O O . ARG B 1 34 ? -5.734 10.727 -11.125 1 65.69 34 ARG B O 1
ATOM 1580 N N . ARG B 1 35 ? -3.547 10.992 -10.656 1 77.94 35 ARG B N 1
ATOM 1581 C CA . ARG B 1 35 ? -3.869 11.141 -9.234 1 77.94 35 ARG B CA 1
ATOM 1582 C C . ARG B 1 35 ? -3.447 12.508 -8.719 1 77.94 35 ARG B C 1
ATOM 1584 O O . ARG B 1 35 ? -2.504 13.109 -9.234 1 77.94 35 ARG B O 1
ATOM 1591 N N . GLU B 1 36 ? -4.289 13.016 -7.852 1 85.06 36 GLU B N 1
ATOM 1592 C CA . GLU B 1 36 ? -3.998 14.312 -7.242 1 85.06 36 GLU B CA 1
ATOM 1593 C C . GLU B 1 36 ? -3.867 14.195 -5.727 1 85.06 36 GLU B C 1
ATOM 1595 O O . GLU B 1 36 ? -4.738 13.617 -5.066 1 85.06 36 GLU B O 1
ATOM 1600 N N . ILE B 1 37 ? -2.752 14.648 -5.234 1 91 37 ILE B N 1
ATOM 1601 C CA . ILE B 1 37 ? -2.551 14.773 -3.797 1 91 37 ILE B CA 1
ATOM 1602 C C . ILE B 1 37 ? -3.311 15.984 -3.271 1 91 37 ILE B C 1
ATOM 1604 O O . ILE B 1 37 ? -3.26 17.062 -3.867 1 91 37 ILE B O 1
ATOM 1608 N N . ASP B 1 38 ? -4.055 15.875 -2.225 1 91.5 38 ASP B N 1
ATOM 1609 C CA . ASP B 1 38 ? -4.828 16.984 -1.683 1 91.5 38 ASP B CA 1
ATOM 1610 C C . ASP B 1 38 ? -3.912 18.109 -1.199 1 91.5 38 ASP B C 1
ATOM 1612 O O . ASP B 1 38 ? -3.986 19.234 -1.694 1 91.5 38 ASP B O 1
ATOM 1616 N N . ILE B 1 39 ? -2.988 17.766 -0.258 1 93.81 39 ILE B N 1
ATOM 1617 C CA . ILE B 1 39 ? -2.061 18.75 0.269 1 93.81 39 ILE B CA 1
ATOM 1618 C C . ILE B 1 39 ? -0.672 18.141 0.421 1 93.81 39 ILE B C 1
ATOM 1620 O O . ILE B 1 39 ? -0.502 17.156 1.14 1 93.81 39 ILE B O 1
ATOM 1624 N N . PHE B 1 40 ? 0.211 18.641 -0.255 1 95.12 40 PHE B N 1
ATOM 1625 C CA . PHE B 1 40 ? 1.613 18.344 0.01 1 95.12 40 PHE B CA 1
ATOM 1626 C C . PHE B 1 40 ? 2.252 19.453 0.845 1 95.12 40 PHE B C 1
ATOM 1628 O O . PHE B 1 40 ? 2.168 20.625 0.494 1 95.12 40 PHE B O 1
ATOM 1635 N N . PHE B 1 41 ? 2.867 19.062 1.935 1 95.31 41 PHE B N 1
ATOM 1636 C CA . PHE B 1 41 ? 3.395 20.016 2.893 1 95.31 41 PHE B CA 1
ATOM 1637 C C . PHE B 1 41 ? 4.895 19.844 3.076 1 95.31 41 PHE B C 1
ATOM 1639 O O . PHE B 1 41 ? 5.375 18.703 3.213 1 95.31 41 PHE B O 1
ATOM 1646 N N . THR B 1 42 ? 5.609 20.938 3.031 1 94.56 42 THR B N 1
ATOM 1647 C CA . THR B 1 42 ? 7.035 20.969 3.35 1 94.56 42 THR B CA 1
ATOM 1648 C C . THR B 1 42 ? 7.309 21.922 4.5 1 94.56 42 THR B C 1
ATOM 1650 O O . THR B 1 42 ? 7.141 23.141 4.355 1 94.56 42 THR B O 1
ATOM 1653 N N . PRO B 1 43 ? 7.77 21.406 5.582 1 94.25 43 PRO B N 1
ATOM 1654 C CA . PRO B 1 43 ? 7.984 22.281 6.746 1 94.25 43 PRO B CA 1
ATOM 1655 C C . PRO B 1 43 ? 9.164 23.219 6.562 1 94.25 43 PRO B C 1
ATOM 1657 O O . PRO B 1 43 ? 10.141 22.891 5.883 1 94.25 43 PRO B O 1
ATOM 1660 N N . ARG B 1 44 ? 9.07 24.344 7.141 1 93.62 44 ARG B N 1
ATOM 1661 C CA . ARG B 1 44 ? 10.18 25.266 7.277 1 93.62 44 ARG B CA 1
ATOM 1662 C C . ARG B 1 44 ? 10.82 25.156 8.656 1 93.62 44 ARG B C 1
ATOM 1664 O O . ARG B 1 44 ? 10.18 25.453 9.672 1 93.62 44 ARG B O 1
ATOM 1671 N N . PRO B 1 45 ? 12.047 24.781 8.641 1 87.56 45 PRO B N 1
ATOM 1672 C CA . PRO B 1 45 ? 12.711 24.531 9.922 1 87.56 45 PRO B CA 1
ATOM 1673 C C . PRO B 1 45 ? 12.555 25.703 10.898 1 87.56 45 PRO B C 1
ATOM 1675 O O . PRO B 1 45 ? 12.469 25.5 12.109 1 87.56 45 PRO B O 1
ATOM 1678 N N . GLU B 1 46 ? 12.461 26.891 10.484 1 89.38 46 GLU B N 1
ATOM 1679 C CA . GLU B 1 46 ? 12.398 28.078 11.336 1 89.38 46 GLU B CA 1
ATOM 1680 C C . GLU B 1 46 ? 11.039 28.203 12.008 1 89.38 46 GLU B C 1
ATOM 1682 O O . GLU B 1 46 ? 10.891 28.922 13 1 89.38 46 GLU B O 1
ATOM 1687 N N . ASN B 1 47 ? 10.039 27.516 11.43 1 87.12 47 ASN B N 1
ATOM 1688 C CA . ASN B 1 47 ? 8.68 27.656 11.945 1 87.12 47 ASN B CA 1
ATOM 1689 C C . ASN B 1 47 ? 8.266 26.453 12.789 1 87.12 47 ASN B C 1
ATOM 1691 O O . ASN B 1 47 ? 7.145 26.391 13.289 1 87.12 47 ASN B O 1
ATOM 1695 N N . THR B 1 48 ? 9.125 25.562 13.023 1 80.25 48 THR B N 1
ATOM 1696 C CA . THR B 1 48 ? 8.789 24.312 13.703 1 80.25 48 THR B CA 1
ATOM 1697 C C . THR B 1 48 ? 8.391 24.578 15.148 1 80.25 48 THR B C 1
ATOM 1699 O O . THR B 1 48 ? 7.539 23.875 15.695 1 80.25 48 THR B O 1
ATOM 1702 N N . ALA B 1 49 ? 8.914 25.656 15.648 1 81.62 49 ALA B N 1
ATOM 1703 C CA . ALA B 1 49 ? 8.602 25.984 17.031 1 81.62 49 ALA B CA 1
ATOM 1704 C C . ALA B 1 49 ? 7.137 26.391 17.172 1 81.62 49 ALA B C 1
ATOM 1706 O O . ALA B 1 49 ? 6.527 26.188 18.234 1 81.62 49 ALA B O 1
ATOM 1707 N N . SER B 1 50 ? 6.582 26.938 16.141 1 83.62 50 SER B N 1
ATOM 1708 C CA . SER B 1 50 ? 5.203 27.406 16.172 1 83.62 50 SER B CA 1
ATOM 1709 C C . SER B 1 50 ? 4.219 26.266 15.953 1 83.62 50 SER B C 1
ATOM 1711 O O . SER B 1 50 ? 3.008 26.453 16.078 1 83.62 50 SER B O 1
ATOM 1713 N N . ALA B 1 51 ? 4.703 25.125 15.656 1 85.69 51 ALA B N 1
ATOM 1714 C CA . ALA B 1 51 ? 3.854 23.984 15.344 1 85.69 51 ALA B CA 1
ATOM 1715 C C . ALA B 1 51 ? 2.969 23.609 16.531 1 85.69 51 ALA B C 1
ATOM 1717 O O . ALA B 1 51 ? 1.823 23.203 16.359 1 85.69 51 ALA B O 1
ATOM 1718 N N . SER B 1 52 ? 3.545 23.844 17.688 1 84.31 52 SER B N 1
ATOM 1719 C CA . SER B 1 52 ? 2.797 23.5 18.891 1 84.31 52 SER B CA 1
ATOM 1720 C C . SER B 1 52 ? 1.495 24.281 18.984 1 84.31 52 SER B C 1
ATOM 1722 O O . SER B 1 52 ? 0.519 23.812 19.578 1 84.31 52 SER B O 1
ATOM 1724 N N . ASN B 1 53 ? 1.437 25.391 18.312 1 85 53 ASN B N 1
ATOM 1725 C CA . ASN B 1 53 ? 0.251 26.25 18.328 1 85 53 ASN B CA 1
ATOM 1726 C C . ASN B 1 53 ? -0.899 25.625 17.547 1 85 53 ASN B C 1
ATOM 1728 O O . ASN B 1 53 ? -2.061 25.984 17.75 1 85 53 ASN B O 1
ATOM 1732 N N . LEU B 1 54 ? -0.584 24.672 16.75 1 87.94 54 LEU B N 1
ATOM 1733 C CA . LEU B 1 54 ? -1.607 24.078 15.898 1 87.94 54 LEU B CA 1
ATOM 1734 C C . LEU B 1 54 ? -2.029 22.719 16.438 1 87.94 54 LEU B C 1
ATOM 1736 O O . LEU B 1 54 ? -2.715 21.953 15.75 1 87.94 54 LEU B O 1
ATOM 1740 N N . GLY B 1 55 ? -1.603 22.391 17.641 1 88.38 55 GLY B N 1
ATOM 1741 C CA . GLY B 1 55 ? -2.006 21.141 18.25 1 88.38 55 GLY B CA 1
ATOM 1742 C C . GLY B 1 55 ? -1.56 19.922 17.469 1 88.38 55 GLY B C 1
ATOM 1743 O O . GLY B 1 55 ? -0.382 19.781 17.141 1 88.38 55 GLY B O 1
ATOM 1744 N N . LEU B 1 56 ? -2.521 19.078 17.234 1 89.75 56 LEU B N 1
ATOM 1745 C CA . LEU B 1 56 ? -2.215 17.828 16.547 1 89.75 56 LEU B CA 1
ATOM 1746 C C . LEU B 1 56 ? -1.699 18.078 15.141 1 89.75 56 LEU B C 1
ATOM 1748 O O . LEU B 1 56 ? -0.729 17.453 14.711 1 89.75 56 LEU B O 1
ATOM 1752 N N . LEU B 1 57 ? -2.369 18.953 14.469 1 90.88 57 LEU B N 1
ATOM 1753 C CA . LEU B 1 57 ? -1.929 19.266 13.109 1 90.88 57 LEU B CA 1
ATOM 1754 C C . LEU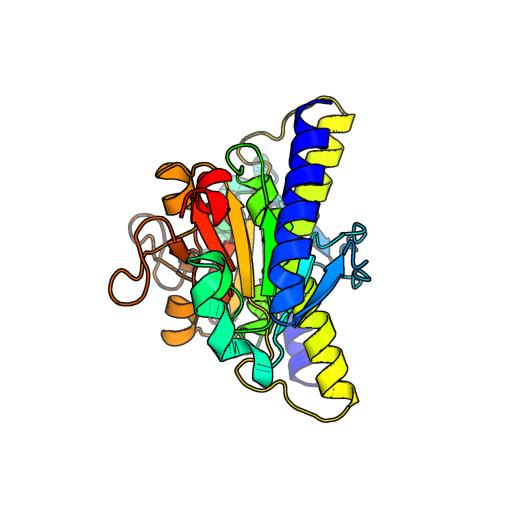 B 1 57 ? -0.464 19.688 13.094 1 90.88 57 LEU B C 1
ATOM 1756 O O . LEU B 1 57 ? 0.29 19.297 12.203 1 90.88 57 LEU B O 1
ATOM 1760 N N . GLY B 1 58 ? -0.086 20.516 14.023 1 91.31 58 GLY B N 1
ATOM 1761 C CA . GLY B 1 58 ? 1.306 20.922 14.156 1 91.31 58 GLY B CA 1
ATOM 1762 C C . GLY B 1 58 ? 2.244 19.75 14.367 1 91.31 58 GLY B C 1
ATOM 1763 O O . GLY B 1 58 ? 3.342 19.703 13.812 1 91.31 58 GLY B O 1
ATOM 1764 N N . LYS B 1 59 ? 1.809 18.844 15.188 1 91.44 59 LYS B N 1
ATOM 1765 C CA . LYS B 1 59 ? 2.617 17.656 15.461 1 91.44 59 LYS B CA 1
ATOM 1766 C C . LYS B 1 59 ? 2.768 16.797 14.211 1 91.44 59 LYS B C 1
ATOM 1768 O O . LYS B 1 59 ? 3.814 16.172 14 1 91.44 59 LYS B O 1
ATOM 1773 N N . LEU B 1 60 ? 1.763 16.75 13.406 1 93.19 60 LEU B N 1
ATOM 1774 C CA . LEU B 1 60 ? 1.8 15.961 12.18 1 93.19 60 LEU B CA 1
ATOM 1775 C C . LEU B 1 60 ? 2.666 16.641 11.125 1 93.19 60 LEU B C 1
ATOM 1777 O O . LEU B 1 60 ? 3.158 15.992 10.203 1 93.19 60 LEU B O 1
ATOM 1781 N N . ALA B 1 61 ? 2.861 17.922 11.266 1 92.94 61 ALA B N 1
ATOM 1782 C CA . ALA B 1 61 ? 3.465 18.75 10.219 1 92.94 61 ALA B CA 1
ATOM 1783 C C . ALA B 1 61 ? 4.926 19.047 10.539 1 92.94 61 ALA B C 1
ATOM 1785 O O . ALA B 1 61 ? 5.406 20.156 10.273 1 92.94 61 ALA B O 1
ATOM 1786 N N . THR B 1 62 ? 5.598 18.141 11.164 1 90.5 62 THR B N 1
ATOM 1787 C CA . THR B 1 62 ? 6.988 18.391 11.531 1 90.5 62 THR B CA 1
ATOM 1788 C C . THR B 1 62 ? 7.934 17.859 10.461 1 90.5 62 THR B C 1
ATOM 1790 O O . THR B 1 62 ? 9.125 18.172 10.461 1 90.5 62 THR B O 1
ATOM 1793 N N . THR B 1 63 ? 7.523 17.047 9.609 1 91.56 63 THR B N 1
ATOM 1794 C CA . THR B 1 63 ? 8.25 16.531 8.461 1 91.56 63 THR B CA 1
ATOM 1795 C C . THR B 1 63 ? 7.438 16.703 7.18 1 91.56 63 THR B C 1
ATOM 1797 O O . THR B 1 63 ? 6.242 17 7.23 1 91.56 63 THR B O 1
ATOM 1800 N N . PRO B 1 64 ? 8.117 16.609 6.004 1 94 64 PRO B N 1
ATOM 1801 C CA . PRO B 1 64 ? 7.293 16.625 4.793 1 94 64 PRO B CA 1
ATOM 1802 C C . PRO B 1 64 ? 6.145 15.617 4.855 1 94 64 PRO B C 1
ATOM 1804 O O . PRO B 1 64 ? 6.312 14.508 5.367 1 94 64 PRO B O 1
ATOM 1807 N N . ALA B 1 65 ? 4.992 16.094 4.348 1 95.81 65 ALA B N 1
ATOM 1808 C CA . ALA B 1 65 ? 3.812 15.266 4.582 1 95.81 65 ALA B CA 1
ATOM 1809 C C . ALA B 1 65 ? 2.789 15.438 3.465 1 95.81 65 ALA B C 1
ATOM 1811 O O . ALA B 1 65 ? 2.742 16.484 2.814 1 95.81 65 ALA B O 1
ATOM 1812 N N . VAL B 1 66 ? 2.088 14.383 3.203 1 95.94 66 VAL B N 1
ATOM 1813 C CA . VAL B 1 66 ? 0.869 14.391 2.402 1 95.94 66 VAL B CA 1
ATOM 1814 C C . VAL B 1 66 ? -0.352 14.32 3.316 1 95.94 66 VAL B C 1
ATOM 1816 O O . VAL B 1 66 ? -0.481 13.391 4.117 1 95.94 66 VAL B O 1
ATOM 1819 N N . PHE B 1 67 ? -1.235 15.32 3.199 1 94.81 67 PHE B N 1
ATOM 1820 C CA . PHE B 1 67 ? -2.471 15.32 3.973 1 94.81 67 PHE B CA 1
ATOM 1821 C C . PHE B 1 67 ? -3.67 15.023 3.082 1 94.81 67 PHE B C 1
ATOM 1823 O O . PHE B 1 67 ? -3.867 15.68 2.059 1 94.81 67 PHE B O 1
ATOM 1830 N N . GLU B 1 68 ? -4.449 14.008 3.457 1 94.44 68 GLU B N 1
ATOM 1831 C CA . GLU B 1 68 ? -5.684 13.641 2.771 1 94.44 68 GLU B CA 1
ATOM 1832 C C . GLU B 1 68 ? -6.875 13.672 3.723 1 94.44 68 GLU B C 1
ATOM 1834 O O . GLU B 1 68 ? -7.203 12.672 4.359 1 94.44 68 GLU B O 1
ATOM 1839 N N . PRO B 1 69 ? -7.543 14.812 3.816 1 92.81 69 PRO B N 1
ATOM 1840 C CA . PRO B 1 69 ? -8.688 14.922 4.723 1 92.81 69 PRO B CA 1
ATOM 1841 C C . PRO B 1 69 ? -9.969 14.352 4.129 1 92.81 69 PRO B C 1
ATOM 1843 O O . PRO B 1 69 ? -10.25 14.555 2.943 1 92.81 69 PRO B O 1
ATOM 1846 N N . PHE B 1 70 ? -10.75 13.641 4.945 1 90.81 70 PHE B N 1
ATOM 1847 C CA . PHE B 1 70 ? -12.047 13.086 4.566 1 90.81 70 PHE B CA 1
ATOM 1848 C C . PHE B 1 70 ? -13.148 13.609 5.484 1 90.81 70 PHE B C 1
ATOM 1850 O O . PHE B 1 70 ? -12.953 13.719 6.695 1 90.81 70 PHE B O 1
ATOM 1857 N N . SER B 1 71 ? -14.266 14 4.938 1 85.81 71 SER B N 1
ATOM 1858 C CA . SER B 1 71 ? -15.391 14.492 5.723 1 85.81 71 SER B CA 1
ATOM 1859 C C . SER B 1 71 ? -16.234 13.344 6.27 1 85.81 71 SER B C 1
ATOM 1861 O O . SER B 1 71 ? -16.984 13.516 7.223 1 85.81 71 SER B O 1
ATOM 1863 N N . ASN B 1 72 ? -16.141 12.211 5.609 1 88.94 72 ASN B N 1
ATOM 1864 C CA . ASN B 1 72 ? -16.781 10.984 6.066 1 88.94 72 ASN B CA 1
ATOM 1865 C C . ASN B 1 72 ? -15.75 9.93 6.469 1 88.94 72 ASN B C 1
ATOM 1867 O O . ASN B 1 72 ? -14.578 10.023 6.09 1 88.94 72 ASN B O 1
ATOM 1871 N N . PRO B 1 73 ? -16.234 9 7.301 1 92.94 73 PRO B N 1
ATOM 1872 C CA . PRO B 1 73 ? -15.289 7.938 7.641 1 92.94 73 PRO B CA 1
ATOM 1873 C C . PRO B 1 73 ? -14.617 7.324 6.41 1 92.94 73 PRO B C 1
ATOM 1875 O O . PRO B 1 73 ? -15.305 6.965 5.449 1 92.94 73 PRO B O 1
ATOM 1878 N N . VAL B 1 74 ? -13.32 7.266 6.453 1 94.5 74 VAL B N 1
ATOM 1879 C CA . VAL B 1 74 ? -12.539 6.797 5.312 1 94.5 74 VAL B CA 1
ATOM 1880 C C . VAL B 1 74 ? -12.852 5.328 5.035 1 94.5 74 VAL B C 1
ATOM 1882 O O . VAL B 1 74 ? -13.023 4.539 5.965 1 94.5 74 VAL B O 1
ATOM 1885 N N . LYS B 1 75 ? -12.914 4.93 3.832 1 96 75 LYS B N 1
ATOM 1886 C CA . LYS B 1 75 ? -13.188 3.566 3.385 1 96 75 LYS B CA 1
ATOM 1887 C C . LYS B 1 75 ? -11.914 2.883 2.9 1 96 75 LYS B C 1
ATOM 1889 O O . LYS B 1 75 ? -10.938 3.553 2.555 1 96 75 LYS B O 1
ATOM 1894 N N . PRO B 1 76 ? -11.906 1.546 2.832 1 96.25 76 PRO B N 1
ATOM 1895 C CA . PRO B 1 76 ? -10.703 0.816 2.418 1 96.25 76 PRO B CA 1
ATOM 1896 C C . PRO B 1 76 ? -10.188 1.255 1.05 1 96.25 76 PRO B C 1
ATOM 1898 O O . PRO B 1 76 ? -8.984 1.427 0.868 1 96.25 76 PRO B O 1
ATOM 1901 N N . ARG B 1 77 ? -11.039 1.464 0.117 1 93.38 77 ARG B N 1
ATOM 1902 C CA . ARG B 1 77 ? -10.625 1.888 -1.216 1 93.38 77 ARG B CA 1
ATOM 1903 C C . ARG B 1 77 ? -9.906 3.234 -1.165 1 93.38 77 ARG B C 1
ATOM 1905 O O . ARG B 1 77 ? -8.945 3.457 -1.897 1 93.38 77 ARG B O 1
ATOM 1912 N N . GLU B 1 78 ? -10.414 4.148 -0.342 1 95.19 78 GLU B N 1
ATOM 1913 C CA . GLU B 1 78 ? -9.812 5.473 -0.2 1 95.19 78 GLU B CA 1
ATOM 1914 C C . GLU B 1 78 ? -8.438 5.391 0.446 1 95.19 78 GLU B C 1
ATOM 1916 O O . GLU B 1 78 ? -7.52 6.117 0.059 1 95.19 78 GLU B O 1
ATOM 1921 N N . ILE B 1 79 ? -8.273 4.496 1.44 1 97.94 79 ILE B N 1
ATOM 1922 C CA . ILE B 1 79 ? -6.984 4.277 2.08 1 97.94 79 ILE B CA 1
ATOM 1923 C C . ILE B 1 79 ? -5.977 3.766 1.05 1 97.94 79 ILE B C 1
ATOM 1925 O O . ILE B 1 79 ? -4.863 4.285 0.952 1 97.94 79 ILE B O 1
ATOM 1929 N N . ARG B 1 80 ? -6.395 2.797 0.268 1 96.88 80 ARG B N 1
ATOM 1930 C CA . ARG B 1 80 ? -5.535 2.248 -0.775 1 96.88 80 ARG B CA 1
ATOM 1931 C C . ARG B 1 80 ? -5.148 3.32 -1.788 1 96.88 80 ARG B C 1
ATOM 1933 O O . ARG B 1 80 ? -4 3.377 -2.234 1 96.88 80 ARG B O 1
ATOM 1940 N N . SER B 1 81 ? -6.09 4.137 -2.133 1 94.44 81 SER B N 1
ATOM 1941 C CA . SER B 1 81 ? -5.82 5.211 -3.082 1 94.44 81 SER B CA 1
ATOM 1942 C C . SER B 1 81 ? -4.797 6.195 -2.529 1 94.44 81 SER B C 1
ATOM 1944 O O . SER B 1 81 ? -3.896 6.637 -3.248 1 94.44 81 SER B O 1
ATOM 1946 N N . CYS B 1 82 ? -4.93 6.559 -1.261 1 96.19 82 CYS B N 1
ATOM 1947 C CA . CYS B 1 82 ? -3.973 7.461 -0.629 1 96.19 82 CYS B CA 1
ATOM 1948 C C . CYS B 1 82 ? -2.578 6.844 -0.603 1 96.19 82 CYS B C 1
ATOM 1950 O O . CYS B 1 82 ? -1.585 7.535 -0.838 1 96.19 82 CYS B O 1
ATOM 1952 N N . LEU B 1 83 ? -2.537 5.547 -0.339 1 97.44 83 LEU B N 1
ATOM 1953 C CA . LEU B 1 83 ? -1.257 4.848 -0.315 1 97.44 83 LEU B CA 1
ATOM 1954 C C . LEU B 1 83 ? -0.589 4.887 -1.686 1 97.44 83 LEU B C 1
ATOM 1956 O O . LEU B 1 83 ? 0.613 5.141 -1.788 1 97.44 83 LEU B O 1
ATOM 1960 N N . VAL B 1 84 ? -1.361 4.648 -2.717 1 94.69 84 VAL B N 1
ATOM 1961 C CA . VAL B 1 84 ? -0.819 4.664 -4.07 1 94.69 84 VAL B CA 1
ATOM 1962 C C . VAL B 1 84 ? -0.232 6.039 -4.379 1 94.69 84 VAL B C 1
ATOM 1964 O O . VAL B 1 84 ? 0.873 6.141 -4.918 1 94.69 84 VAL B O 1
ATOM 1967 N N . LYS B 1 85 ? -0.941 7.078 -3.992 1 92.94 85 LYS B N 1
ATOM 1968 C CA . LYS B 1 85 ? -0.472 8.445 -4.227 1 92.94 85 LYS B CA 1
ATOM 1969 C C . LYS B 1 85 ? 0.868 8.688 -3.539 1 92.94 85 LYS B C 1
ATOM 1971 O O . LYS B 1 85 ? 1.81 9.188 -4.16 1 92.94 85 LYS B O 1
ATOM 1976 N N . LEU B 1 86 ? 0.967 8.297 -2.312 1 95.19 86 LEU B N 1
ATOM 1977 C CA . LEU B 1 86 ? 2.203 8.523 -1.57 1 95.19 86 LEU B CA 1
ATOM 1978 C C . LEU B 1 86 ? 3.352 7.723 -2.178 1 95.19 86 LEU B C 1
ATOM 1980 O O . LEU B 1 86 ? 4.426 8.266 -2.432 1 95.19 86 LEU B O 1
ATOM 1984 N N . LEU B 1 87 ? 3.1 6.469 -2.383 1 94 87 LEU B N 1
ATOM 1985 C CA . LEU B 1 87 ? 4.164 5.57 -2.816 1 94 87 LEU B CA 1
ATOM 1986 C C . LEU B 1 87 ? 4.637 5.922 -4.223 1 94 87 LEU B C 1
ATOM 1988 O O . LEU B 1 87 ? 5.82 5.793 -4.531 1 94 87 LEU B O 1
ATOM 1992 N N . ASP B 1 88 ? 3.738 6.352 -5.031 1 89.75 88 ASP B N 1
ATOM 1993 C CA . ASP B 1 88 ? 4.121 6.84 -6.352 1 89.75 88 ASP B CA 1
ATOM 1994 C C . ASP B 1 88 ? 4.996 8.086 -6.246 1 89.75 88 ASP B C 1
ATOM 1996 O O . ASP B 1 88 ? 5.992 8.219 -6.961 1 89.75 88 ASP B O 1
ATOM 2000 N N . MET B 1 89 ? 4.609 8.945 -5.457 1 89.94 89 MET B N 1
ATOM 2001 C CA . MET B 1 89 ? 5.383 10.164 -5.238 1 89.94 89 MET B CA 1
ATOM 2002 C C . MET B 1 89 ? 6.785 9.836 -4.734 1 89.94 89 MET B C 1
ATOM 2004 O O . MET B 1 89 ? 7.77 10.391 -5.227 1 89.94 89 MET B O 1
ATOM 2008 N N . LYS B 1 90 ? 6.852 9 -3.789 1 90.69 90 LYS B N 1
ATOM 2009 C CA . LYS B 1 90 ? 8.141 8.625 -3.219 1 90.69 90 LYS B CA 1
ATOM 2010 C C . LYS B 1 90 ? 9.039 7.98 -4.27 1 90.69 90 LYS B C 1
ATOM 2012 O O . LYS B 1 90 ? 10.242 8.258 -4.324 1 90.69 90 LYS B O 1
ATOM 2017 N N . ALA B 1 91 ? 8.43 7.105 -5.027 1 89.44 91 ALA B N 1
ATOM 2018 C CA . ALA B 1 91 ? 9.195 6.484 -6.109 1 89.44 91 ALA B CA 1
ATOM 2019 C C . ALA B 1 91 ? 9.758 7.539 -7.059 1 89.44 91 ALA B C 1
ATOM 2021 O O . ALA B 1 91 ? 10.914 7.457 -7.48 1 89.44 91 ALA B O 1
ATOM 2022 N N . GLN B 1 92 ? 8.914 8.484 -7.406 1 87.38 92 GLN B N 1
ATOM 2023 C CA . GLN B 1 92 ? 9.359 9.57 -8.281 1 87.38 92 GLN B CA 1
ATOM 2024 C C . GLN B 1 92 ? 10.508 10.352 -7.648 1 87.38 92 GLN B C 1
ATOM 2026 O O . GLN B 1 92 ? 11.477 10.688 -8.328 1 87.38 92 GLN B O 1
ATOM 2031 N N . TRP B 1 93 ? 10.414 10.617 -6.387 1 86.88 93 TRP B N 1
ATOM 2032 C CA . TRP B 1 93 ? 11.445 11.367 -5.68 1 86.88 93 TRP B CA 1
ATOM 2033 C C . TRP B 1 93 ? 12.742 10.57 -5.613 1 86.88 93 TRP B C 1
ATOM 2035 O O . TRP B 1 93 ? 13.836 11.133 -5.762 1 86.88 93 TRP B O 1
ATOM 2045 N N . GLU B 1 94 ? 12.609 9.305 -5.387 1 86.88 94 GLU B N 1
ATOM 2046 C CA . GLU B 1 94 ? 13.789 8.445 -5.344 1 86.88 94 GLU B CA 1
ATOM 2047 C C . GLU B 1 94 ? 14.492 8.406 -6.695 1 86.88 94 GLU B C 1
ATOM 2049 O O . GLU B 1 94 ? 15.719 8.422 -6.766 1 86.88 94 GLU B O 1
ATOM 2054 N N . ARG B 1 95 ? 13.703 8.336 -7.734 1 86.12 95 ARG B N 1
ATOM 2055 C CA . ARG B 1 95 ? 14.281 8.359 -9.07 1 86.12 95 ARG B CA 1
ATOM 2056 C C . ARG B 1 95 ? 14.977 9.688 -9.344 1 86.12 95 ARG B C 1
ATOM 2058 O O . ARG B 1 95 ? 16.078 9.719 -9.898 1 86.12 95 ARG B O 1
ATOM 2065 N N . GLN B 1 96 ? 14.344 10.727 -8.969 1 85.94 96 GLN B N 1
ATOM 2066 C CA . GLN B 1 96 ? 14.93 12.047 -9.141 1 85.94 96 GLN B CA 1
ATOM 2067 C C . GLN B 1 96 ? 16.234 12.188 -8.359 1 85.94 96 GLN B C 1
ATOM 2069 O O . GLN B 1 96 ? 17.219 12.719 -8.875 1 85.94 96 GLN B O 1
ATOM 2074 N N . ALA B 1 97 ? 16.188 11.711 -7.137 1 87.44 97 ALA B N 1
ATOM 2075 C CA . ALA B 1 97 ? 17.391 11.758 -6.309 1 87.44 97 ALA B CA 1
ATOM 2076 C C . ALA B 1 97 ? 18.531 10.953 -6.938 1 87.44 97 ALA B C 1
ATOM 2078 O O . ALA B 1 97 ? 19.688 11.375 -6.906 1 87.44 97 ALA B O 1
ATOM 2079 N N . THR B 1 98 ? 18.25 9.812 -7.473 1 86.69 98 THR B N 1
ATOM 2080 C CA . THR B 1 98 ? 19.234 8.977 -8.148 1 86.69 98 THR B CA 1
ATOM 2081 C C . THR B 1 98 ? 19.844 9.703 -9.344 1 86.69 98 THR B C 1
ATOM 2083 O O . THR B 1 98 ? 21.047 9.672 -9.555 1 86.69 98 THR B O 1
ATOM 2086 N N . ARG B 1 99 ? 19.078 10.375 -10.141 1 89.5 99 ARG B N 1
ATOM 2087 C CA . ARG B 1 99 ? 19.531 11.141 -11.305 1 89.5 99 ARG B CA 1
ATOM 2088 C C . ARG B 1 99 ? 20.453 12.273 -10.891 1 89.5 99 ARG B C 1
ATOM 2090 O O . ARG B 1 99 ? 21.422 12.586 -11.594 1 89.5 99 ARG B O 1
ATOM 2097 N N . GLU B 1 100 ? 20.156 12.781 -9.773 1 91.19 100 GLU B N 1
ATOM 2098 C CA . GLU B 1 100 ? 20.938 13.906 -9.258 1 91.19 100 GLU B CA 1
ATOM 2099 C C . GLU B 1 100 ? 22.109 13.422 -8.406 1 91.19 100 GLU B C 1
ATOM 2101 O O . GLU B 1 100 ? 22.797 14.227 -7.789 1 91.19 100 GLU B O 1
ATOM 2106 N N . LYS B 1 101 ? 22.203 12.102 -8.344 1 89.62 101 LYS B N 1
ATOM 2107 C CA . LYS B 1 101 ? 23.281 11.461 -7.594 1 89.62 101 LYS B CA 1
ATOM 2108 C C . LYS B 1 101 ? 23.266 11.883 -6.129 1 89.62 101 LYS B C 1
ATOM 2110 O O . LYS B 1 101 ? 24.297 12.227 -5.559 1 89.62 101 LYS B O 1
ATOM 2115 N N . ARG B 1 102 ? 22.125 11.977 -5.551 1 85.56 102 ARG B N 1
ATOM 2116 C CA . ARG B 1 102 ? 21.953 12.258 -4.129 1 85.56 102 ARG B CA 1
ATOM 2117 C C . ARG B 1 102 ? 21.078 11.203 -3.469 1 85.56 102 ARG B C 1
ATOM 2119 O O . ARG B 1 102 ? 20.312 10.5 -4.148 1 85.56 102 ARG B O 1
ATOM 2126 N N . ARG B 1 103 ? 21.297 11.078 -2.246 1 76.69 103 ARG B N 1
ATOM 2127 C CA . ARG B 1 103 ? 20.422 10.18 -1.488 1 76.69 103 ARG B CA 1
ATOM 2128 C C . ARG B 1 103 ? 19.391 10.961 -0.682 1 76.69 103 ARG B C 1
ATOM 2130 O O . ARG B 1 103 ? 19.703 12.031 -0.144 1 76.69 103 ARG B O 1
ATOM 2137 N N . LEU B 1 104 ? 18.156 10.445 -0.655 1 78.25 104 LEU B N 1
ATOM 2138 C CA . LEU B 1 104 ? 17.141 11.062 0.187 1 78.25 104 LEU B CA 1
ATOM 2139 C C . LEU B 1 104 ? 17.453 10.867 1.664 1 78.25 104 LEU B C 1
ATOM 2141 O O . LEU B 1 104 ? 17.672 9.734 2.107 1 78.25 104 LEU B O 1
ATOM 2145 N N . ALA B 1 105 ? 17.688 11.938 2.373 1 76.31 105 ALA B N 1
ATOM 2146 C CA . ALA B 1 105 ? 17.953 11.859 3.811 1 76.31 105 ALA B CA 1
ATOM 2147 C C . ALA B 1 105 ? 16.719 11.359 4.559 1 76.31 105 ALA B C 1
ATOM 2149 O O . ALA B 1 105 ? 15.586 11.531 4.09 1 76.31 105 ALA B O 1
ATOM 2150 N N . PRO B 1 106 ? 17.203 10.719 5.703 1 69.06 106 PRO B N 1
ATOM 2151 C CA . PRO B 1 106 ? 16.062 10.422 6.574 1 69.06 106 PRO B CA 1
ATOM 2152 C C . PRO B 1 106 ? 15.234 11.656 6.902 1 69.06 106 PRO B C 1
ATOM 2154 O O . PRO B 1 106 ? 15.789 12.75 7.062 1 69.06 106 PRO B O 1
ATOM 2157 N N . GLY B 1 107 ? 14.062 11.805 6.645 1 72.19 107 GLY B N 1
ATOM 2158 C CA . GLY B 1 107 ? 13.242 12.969 6.93 1 72.19 107 GLY B CA 1
ATOM 2159 C C . GLY B 1 107 ? 12.766 13.68 5.676 1 72.19 107 GLY B C 1
ATOM 2160 O O . GLY B 1 107 ? 11.852 14.508 5.734 1 72.19 107 GLY B O 1
ATOM 2161 N N . GLU B 1 108 ? 13.445 13.273 4.641 1 83 108 GLU B N 1
ATOM 2162 C CA . GLU B 1 108 ? 13.016 13.891 3.391 1 83 108 GLU B CA 1
ATOM 2163 C C . GLU B 1 108 ? 11.82 13.156 2.795 1 83 108 GLU B C 1
ATOM 2165 O O . GLU B 1 108 ? 11.117 13.695 1.937 1 83 108 GLU B O 1
ATOM 2170 N N . SER B 1 109 ? 11.664 11.984 3.273 1 87.69 109 SER B N 1
ATOM 2171 C CA . SER B 1 109 ? 10.547 11.188 2.768 1 87.69 109 SER B CA 1
ATOM 2172 C C . SER B 1 109 ? 9.234 11.609 3.408 1 87.69 109 SER B C 1
ATOM 2174 O O . SER B 1 109 ? 9.109 11.641 4.637 1 87.69 109 SER B O 1
ATOM 2176 N N . PRO B 1 110 ? 8.305 11.953 2.646 1 93.94 110 PRO B N 1
ATOM 2177 C CA . PRO B 1 110 ? 7.039 12.406 3.229 1 93.94 110 PRO B CA 1
ATOM 2178 C C . PRO B 1 110 ? 6.25 11.266 3.881 1 93.94 110 PRO B C 1
ATOM 2180 O O . PRO B 1 110 ? 6.34 10.117 3.445 1 93.94 110 PRO B O 1
ATOM 2183 N N . ARG B 1 111 ? 5.52 11.672 4.816 1 96.06 111 ARG B N 1
ATOM 2184 C CA . ARG B 1 111 ? 4.547 10.781 5.434 1 96.06 111 ARG B CA 1
ATOM 2185 C C . ARG B 1 111 ? 3.129 11.125 4.988 1 96.06 111 ARG B C 1
ATOM 2187 O O . ARG B 1 111 ? 2.799 12.297 4.793 1 96.06 111 ARG B O 1
ATOM 2194 N N . LEU B 1 112 ? 2.357 10.07 4.879 1 97.88 112 LEU B N 1
ATOM 2195 C CA . LEU B 1 112 ? 0.943 10.266 4.578 1 97.88 112 LEU B CA 1
ATOM 2196 C C . LEU B 1 112 ? 0.122 10.336 5.863 1 97.88 112 LEU B C 1
ATOM 2198 O O . LEU B 1 112 ? 0.214 9.453 6.715 1 97.88 112 LEU B O 1
ATOM 2202 N N . TRP B 1 113 ? -0.623 11.414 5.934 1 96.88 113 TRP B N 1
ATOM 2203 C CA . TRP B 1 113 ? -1.618 11.555 6.988 1 96.88 113 TRP B CA 1
ATOM 2204 C C . TRP B 1 113 ? -3.029 11.539 6.41 1 96.88 113 TRP B C 1
ATOM 2206 O O . TRP B 1 113 ? -3.445 12.5 5.754 1 96.88 113 TRP B O 1
ATOM 2216 N N . ILE B 1 114 ? -3.75 10.484 6.668 1 96.62 114 ILE B N 1
ATOM 2217 C CA . ILE B 1 114 ? -5.168 10.414 6.328 1 96.62 114 ILE B CA 1
ATOM 2218 C C . ILE B 1 114 ? -6 10.953 7.488 1 96.62 114 ILE B C 1
ATOM 2220 O O . ILE B 1 114 ? -6.031 10.367 8.57 1 96.62 114 ILE B O 1
ATOM 2224 N N . LEU B 1 115 ? -6.656 12.086 7.27 1 94.5 115 LEU B N 1
ATOM 2225 C CA . LEU B 1 115 ? -7.512 12.688 8.289 1 94.5 115 LEU B CA 1
ATOM 2226 C C . LEU B 1 115 ? -8.969 12.266 8.086 1 94.5 115 LEU B C 1
ATOM 2228 O O . LEU B 1 115 ? -9.539 12.5 7.02 1 94.5 115 LEU B O 1
ATOM 2232 N N . THR B 1 116 ? -9.555 11.641 9.086 1 93.75 116 THR B N 1
ATOM 2233 C CA . THR B 1 116 ? -10.891 11.062 8.992 1 93.75 116 THR B CA 1
ATOM 2234 C C . THR B 1 116 ? -11.672 11.312 10.281 1 93.75 116 THR B C 1
ATOM 2236 O O . THR B 1 116 ? -11.094 11.336 11.375 1 93.75 116 THR B O 1
ATOM 2239 N N . PRO B 1 117 ? -12.992 11.57 10.227 1 91.44 117 PRO B N 1
ATOM 2240 C CA . PRO B 1 117 ? -13.742 11.836 11.453 1 91.44 117 PRO B CA 1
ATOM 2241 C C . PRO B 1 117 ? -13.711 10.664 12.43 1 91.44 117 PRO B C 1
ATOM 2243 O O . PRO B 1 117 ? -13.664 10.867 13.648 1 91.44 117 PRO B O 1
ATOM 2246 N N . THR B 1 118 ? -13.836 9.43 11.883 1 93.25 118 THR B N 1
ATOM 2247 C CA . THR B 1 118 ? -13.75 8.195 12.656 1 93.25 118 THR B CA 1
ATOM 2248 C C . THR B 1 118 ? -13.125 7.082 11.82 1 93.25 118 THR B C 1
ATOM 2250 O O . THR B 1 118 ? -13 7.203 10.602 1 93.25 118 THR B O 1
ATOM 2253 N N . VAL B 1 119 ? -12.672 6.078 12.5 1 95.94 119 VAL B N 1
ATOM 2254 C CA . VAL B 1 119 ? -12.18 4.871 11.836 1 95.94 119 VAL B CA 1
ATOM 2255 C C . VAL B 1 119 ? -12.594 3.639 12.648 1 95.94 119 VAL B C 1
ATOM 2257 O O . VAL B 1 119 ? -12.453 3.617 13.867 1 95.94 119 VAL B O 1
ATOM 2260 N N . SER B 1 120 ? -13.156 2.721 11.992 1 96.62 120 SER B N 1
ATOM 2261 C CA . SER B 1 120 ? -13.656 1.543 12.695 1 96.62 120 SER B CA 1
ATOM 2262 C C . SER B 1 120 ? -12.516 0.616 13.102 1 96.62 120 SER B C 1
ATOM 2264 O O . SER B 1 120 ? -11.477 0.569 12.445 1 96.62 120 SER B O 1
ATOM 2266 N N . PRO B 1 121 ? -12.75 -0.161 14.172 1 97.44 121 PRO B N 1
ATOM 2267 C CA . PRO B 1 121 ? -11.75 -1.164 14.555 1 97.44 121 PRO B CA 1
ATOM 2268 C C . PRO B 1 121 ? -11.461 -2.158 13.43 1 97.44 121 PRO B C 1
ATOM 2270 O O . PRO B 1 121 ? -10.328 -2.629 13.305 1 97.44 121 PRO B O 1
ATOM 2273 N N . ALA B 1 122 ? -12.445 -2.484 12.633 1 98.06 122 ALA B N 1
ATOM 2274 C CA . ALA B 1 122 ? -12.273 -3.426 11.531 1 98.06 122 ALA B CA 1
ATOM 2275 C C . ALA B 1 122 ? -11.281 -2.885 10.5 1 98.06 122 ALA B C 1
ATOM 2277 O O . ALA B 1 122 ? -10.406 -3.615 10.023 1 98.06 122 ALA B O 1
ATOM 2278 N N . ILE B 1 123 ? -11.375 -1.633 10.219 1 98.38 123 ILE B N 1
ATOM 2279 C CA . ILE B 1 123 ? -10.477 -1 9.258 1 98.38 123 ILE B CA 1
ATOM 2280 C C . ILE B 1 123 ? -9.062 -0.934 9.836 1 98.38 123 ILE B C 1
ATOM 2282 O O . ILE B 1 123 ? -8.086 -1.198 9.133 1 98.38 123 ILE B O 1
ATOM 2286 N N . LEU B 1 124 ? -9 -0.591 11.094 1 98.5 124 LEU B N 1
ATOM 2287 C CA . LEU B 1 124 ? -7.691 -0.543 11.742 1 98.5 124 LEU B CA 1
ATOM 2288 C C . LEU B 1 124 ? -7.004 -1.903 11.68 1 98.5 124 LEU B C 1
ATOM 2290 O O . LEU B 1 124 ? -5.82 -1.99 11.352 1 98.5 124 LEU B O 1
ATOM 2294 N N . ALA B 1 125 ? -7.754 -2.893 11.945 1 98.25 125 ALA B N 1
ATOM 2295 C CA . ALA B 1 125 ? -7.215 -4.25 11.891 1 98.25 125 ALA B CA 1
ATOM 2296 C C . ALA B 1 125 ? -6.848 -4.645 10.469 1 98.25 125 ALA B C 1
ATOM 2298 O O . ALA B 1 125 ? -5.77 -5.195 10.227 1 98.25 125 ALA B O 1
ATOM 2299 N N . ASP B 1 126 ? -7.637 -4.316 9.523 1 98.19 126 ASP B N 1
ATOM 2300 C CA . ASP B 1 126 ? -7.441 -4.684 8.125 1 98.19 126 ASP B CA 1
ATOM 2301 C C . ASP B 1 126 ? -6.168 -4.062 7.562 1 98.19 126 ASP B C 1
ATOM 2303 O O . ASP B 1 126 ? -5.531 -4.629 6.672 1 98.19 126 ASP B O 1
ATOM 2307 N N . PHE B 1 127 ? -5.801 -2.979 8.109 1 98.69 127 PHE B N 1
ATOM 2308 C CA . PHE B 1 127 ? -4.645 -2.289 7.543 1 98.69 127 PHE B CA 1
ATOM 2309 C C . PHE B 1 127 ? -3.457 -2.352 8.492 1 98.69 127 PHE B C 1
ATOM 2311 O O . PHE B 1 127 ? -2.482 -1.617 8.328 1 98.69 127 PHE B O 1
ATOM 2318 N N . GLY B 1 128 ? -3.576 -3.182 9.492 1 98.5 128 GLY B N 1
ATOM 2319 C CA . GLY B 1 128 ? -2.473 -3.416 10.406 1 98.5 128 GLY B CA 1
ATOM 2320 C C . GLY B 1 128 ? -2.072 -2.178 11.188 1 98.5 128 GLY B C 1
ATOM 2321 O O . GLY B 1 128 ? -0.884 -1.943 11.43 1 98.5 128 GLY B O 1
ATOM 2322 N N . ALA B 1 129 ? -3.029 -1.387 11.492 1 98.62 129 ALA B N 1
ATOM 2323 C CA . ALA B 1 129 ? -2.748 -0.132 12.18 1 98.62 129 ALA B CA 1
ATOM 2324 C C . ALA B 1 129 ? -2.414 -0.377 13.648 1 98.62 129 ALA B C 1
ATOM 2326 O O . ALA B 1 129 ? -3.006 -1.251 14.289 1 98.62 129 ALA B O 1
ATOM 2327 N N . THR B 1 130 ? -1.46 0.384 14.156 1 98.38 130 THR B N 1
ATOM 2328 C CA . THR B 1 130 ? -1.062 0.331 15.555 1 98.38 130 THR B CA 1
ATOM 2329 C C . THR B 1 130 ? -1.032 1.73 16.156 1 98.38 130 THR B C 1
ATOM 2331 O O . THR B 1 130 ? -1.105 2.729 15.438 1 98.38 130 THR B O 1
ATOM 2334 N N . VAL B 1 131 ? -1.001 1.773 17.531 1 97.5 131 VAL B N 1
ATOM 2335 C CA . VAL B 1 131 ? -0.939 3.059 18.219 1 97.5 131 VAL B CA 1
ATOM 2336 C C . VAL B 1 131 ? 0.428 3.225 18.875 1 97.5 131 VAL B C 1
ATOM 2338 O O . VAL B 1 131 ? 1.122 2.24 19.141 1 97.5 131 VAL B O 1
ATOM 2341 N N . ASP B 1 132 ? 0.922 4.367 18.984 1 97.25 132 ASP B N 1
ATOM 2342 C CA . ASP B 1 132 ? 2.096 4.77 19.766 1 97.25 132 ASP B CA 1
ATOM 2343 C C . ASP B 1 132 ? 1.718 5.742 20.875 1 97.25 132 ASP B C 1
ATOM 2345 O O . ASP B 1 132 ? 1.986 6.941 20.781 1 97.25 132 ASP B O 1
ATOM 2349 N N . LEU B 1 133 ? 1.244 5.242 22 1 95.5 133 LEU B N 1
ATOM 2350 C CA . LEU B 1 133 ? 0.673 6.07 23.047 1 95.5 133 LEU B CA 1
ATOM 2351 C C . LEU B 1 133 ? 1.771 6.723 23.875 1 95.5 133 LEU B C 1
ATOM 2353 O O . LEU B 1 133 ? 1.493 7.598 24.703 1 95.5 133 LEU B O 1
ATOM 2357 N N . GLU B 1 134 ? 3 6.324 23.672 1 96.75 134 GLU B N 1
ATOM 2358 C CA . GLU B 1 134 ? 4.125 6.98 24.328 1 96.75 134 GLU B CA 1
ATOM 2359 C C . GLU B 1 134 ? 4.398 8.352 23.719 1 96.75 134 GLU B C 1
ATOM 2361 O O . GLU B 1 134 ? 4.805 9.281 24.422 1 96.75 134 GLU B O 1
ATOM 2366 N N . ASN B 1 135 ? 4.141 8.43 22.406 1 94.62 135 ASN B N 1
ATOM 2367 C CA . ASN B 1 135 ? 4.559 9.641 21.703 1 94.62 135 ASN B CA 1
ATOM 2368 C C . ASN B 1 135 ? 3.363 10.383 21.109 1 94.62 135 ASN B C 1
ATOM 2370 O O . ASN B 1 135 ? 3.467 11.562 20.781 1 94.62 135 ASN B O 1
ATOM 2374 N N . TRP B 1 136 ? 2.328 9.625 20.969 1 93.62 136 TRP B N 1
ATOM 2375 C CA . TRP B 1 136 ? 1.169 10.219 20.312 1 93.62 136 TRP B CA 1
ATOM 2376 C C . TRP B 1 136 ? -0.089 10.039 21.156 1 93.62 136 TRP B C 1
ATOM 2378 O O . TRP B 1 136 ? -0.181 9.109 21.953 1 93.62 136 TRP B O 1
ATOM 2388 N N . MET B 1 137 ? -0.972 10.938 20.953 1 89.56 137 MET B N 1
ATOM 2389 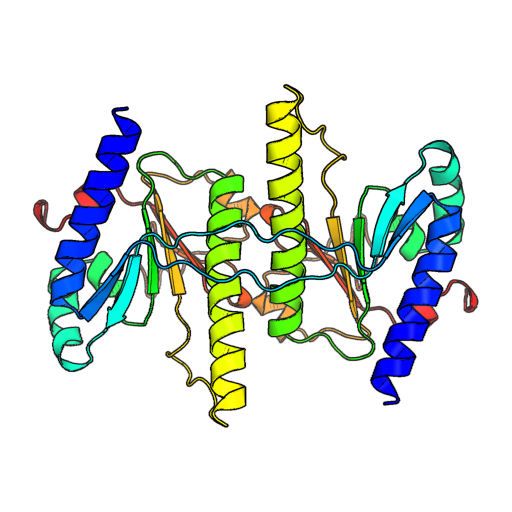C CA . MET B 1 137 ? -2.273 10.828 21.609 1 89.56 137 MET B CA 1
ATOM 2390 C C . MET B 1 137 ? -3.111 9.727 20.969 1 89.56 137 MET B C 1
ATOM 2392 O O . MET B 1 137 ? -2.805 9.273 19.859 1 89.56 137 MET B O 1
ATOM 2396 N N . SER B 1 138 ? -4.227 9.398 21.672 1 91.5 138 SER B N 1
ATOM 2397 C CA . SER B 1 138 ? -5.184 8.461 21.094 1 91.5 138 SER B CA 1
ATOM 2398 C C . SER B 1 138 ? -5.785 9.023 19.812 1 91.5 138 SER B C 1
ATOM 2400 O O . SER B 1 138 ? -5.867 10.242 19.625 1 91.5 138 SER B O 1
ATOM 2402 N N . GLY B 1 139 ? -6.109 8.203 18.875 1 93.19 139 GLY B N 1
ATOM 2403 C CA . GLY B 1 139 ? -6.73 8.633 17.625 1 93.19 139 GLY B CA 1
ATOM 2404 C C . GLY B 1 139 ? -5.754 8.727 16.469 1 93.19 139 GLY B C 1
ATOM 2405 O O . GLY B 1 139 ? -6.141 9.062 15.352 1 93.19 139 GLY B O 1
ATOM 2406 N N . VAL B 1 140 ? -4.496 8.555 16.781 1 95.62 140 VAL B N 1
ATOM 2407 C CA . VAL B 1 140 ? -3.477 8.477 15.742 1 95.62 140 VAL B CA 1
ATOM 2408 C C . VAL B 1 140 ? -3.055 7.02 15.539 1 95.62 140 VAL B C 1
ATOM 2410 O O . VAL B 1 140 ? -2.559 6.379 16.469 1 95.62 140 VAL B O 1
ATOM 2413 N N . TYR B 1 141 ? -3.258 6.492 14.344 1 98.31 141 TYR B N 1
ATOM 2414 C CA . TYR B 1 141 ? -3.039 5.082 14.039 1 98.31 141 TYR B CA 1
ATOM 2415 C C . TYR B 1 141 ? -2.023 4.918 12.914 1 98.31 141 TYR B C 1
ATOM 2417 O O . TYR B 1 141 ? -2.248 5.379 11.789 1 98.31 141 TYR B O 1
ATOM 2425 N N . PHE B 1 142 ? -0.99 4.23 13.227 1 98.5 142 PHE B N 1
ATOM 2426 C CA . PHE B 1 142 ? 0.096 4.094 12.266 1 98.5 142 PHE B CA 1
ATOM 2427 C C . PHE B 1 142 ? -0.044 2.801 11.469 1 98.5 142 PHE B C 1
ATOM 2429 O O . PHE B 1 142 ? -0.254 1.732 12.047 1 98.5 142 PHE B O 1
ATOM 2436 N N . LEU B 1 143 ? -0.018 2.928 10.156 1 98.81 143 LEU B N 1
ATOM 2437 C CA . LEU B 1 143 ? 0.136 1.728 9.344 1 98.81 143 LEU B CA 1
ATOM 2438 C C . LEU B 1 143 ? 1.543 1.155 9.484 1 98.81 143 LEU B C 1
ATOM 2440 O O . LEU B 1 143 ? 2.408 1.769 10.109 1 98.81 143 LEU B O 1
ATOM 2444 N N . PRO B 1 144 ? 1.75 -0.047 8.945 1 98.69 144 PRO B N 1
ATOM 2445 C CA . PRO B 1 144 ? 3.105 -0.596 9.039 1 98.69 144 PRO B CA 1
ATOM 2446 C C . PRO B 1 144 ? 4.172 0.384 8.555 1 98.69 144 PRO B C 1
ATOM 2448 O O . PRO B 1 144 ? 3.959 1.104 7.578 1 98.69 144 PRO B O 1
ATOM 2451 N N . LYS B 1 145 ? 5.301 0.357 9.188 1 97.19 145 LYS B N 1
ATOM 2452 C CA . LYS B 1 145 ? 6.352 1.361 9.031 1 97.19 145 LYS B CA 1
ATOM 2453 C C . LYS B 1 145 ? 6.77 1.503 7.574 1 97.19 145 LYS B C 1
ATOM 2455 O O . LYS B 1 145 ? 7.047 2.609 7.105 1 97.19 145 LYS B O 1
ATOM 2460 N N . GLY B 1 146 ? 6.789 0.433 6.875 1 97.12 146 GLY B N 1
ATOM 2461 C CA . GLY B 1 146 ? 7.25 0.427 5.492 1 97.12 146 GLY B CA 1
ATOM 2462 C C . GLY B 1 146 ? 6.32 1.172 4.551 1 97.12 146 GLY B C 1
ATOM 2463 O O . GLY B 1 146 ? 6.688 1.464 3.412 1 97.12 146 GLY B O 1
ATOM 2464 N N . LEU B 1 147 ? 5.125 1.514 5.039 1 97.94 147 LEU B N 1
ATOM 2465 C CA . LEU B 1 147 ? 4.152 2.213 4.207 1 97.94 147 LEU B CA 1
ATOM 2466 C C . LEU B 1 147 ? 4.168 3.711 4.496 1 97.94 147 LEU B C 1
ATOM 2468 O O . LEU B 1 147 ? 3.527 4.492 3.787 1 97.94 147 LEU B O 1
ATOM 2472 N N . GLU B 1 148 ? 4.836 4.172 5.535 1 96.31 148 GLU B N 1
ATOM 2473 C CA . GLU B 1 148 ? 5.035 5.574 5.898 1 96.31 148 GLU B CA 1
ATOM 2474 C C . GLU B 1 148 ? 3.721 6.348 5.863 1 96.31 148 GLU B C 1
ATOM 2476 O O . GLU B 1 148 ? 3.645 7.426 5.277 1 96.31 148 GLU B O 1
ATOM 2481 N N . SER B 1 149 ? 2.709 5.75 6.547 1 98.31 149 SER B N 1
ATOM 2482 C CA . SER B 1 149 ? 1.363 6.312 6.535 1 98.31 149 SER B CA 1
ATOM 2483 C C . SER B 1 149 ? 0.675 6.125 7.887 1 98.31 149 SER B C 1
ATOM 2485 O O . SER B 1 149 ? 1.002 5.203 8.633 1 98.31 149 SER B O 1
ATOM 2487 N N . ALA B 1 150 ? -0.192 6.996 8.125 1 98.25 150 ALA B N 1
ATOM 2488 C CA . ALA B 1 150 ? -1.005 6.914 9.336 1 98.25 150 ALA B CA 1
ATOM 2489 C C . ALA B 1 150 ? -2.402 7.477 9.094 1 98.25 150 ALA B C 1
ATOM 2491 O O . ALA B 1 150 ? -2.621 8.227 8.141 1 98.25 150 ALA B O 1
ATOM 2492 N N . MET B 1 151 ? -3.32 7.023 9.898 1 97.56 151 MET B N 1
ATOM 2493 C CA . MET B 1 151 ? -4.668 7.582 9.961 1 97.56 151 MET B CA 1
ATOM 2494 C C . MET B 1 151 ? -4.891 8.328 11.273 1 97.56 151 MET B C 1
ATOM 2496 O O . MET B 1 151 ? -4.465 7.871 12.336 1 97.56 151 MET B O 1
ATOM 2500 N N . THR B 1 152 ? -5.461 9.445 11.188 1 95.38 152 THR B N 1
ATOM 2501 C CA . THR B 1 152 ? -5.809 10.219 12.367 1 95.38 152 THR B CA 1
ATOM 2502 C C . THR B 1 152 ? -7.316 10.438 12.453 1 95.38 152 THR B C 1
ATOM 2504 O O . THR B 1 152 ? -7.918 11.008 11.547 1 95.38 152 THR B O 1
ATOM 2507 N N . ALA B 1 153 ? -7.941 9.891 13.57 1 92.75 153 ALA B N 1
ATOM 2508 C CA . ALA B 1 153 ? -9.367 10.102 13.812 1 92.75 153 ALA B CA 1
ATOM 2509 C C . ALA B 1 153 ? -9.609 11.406 14.57 1 92.75 153 ALA B C 1
ATOM 2511 O O . ALA B 1 153 ? -9.273 11.516 15.75 1 92.75 153 ALA B O 1
ATOM 2512 N N . CYS B 1 154 ? -9.961 12.375 13.93 1 79 154 CYS B N 1
ATOM 2513 C CA . CYS B 1 154 ? -10.195 13.648 14.594 1 79 154 CYS B CA 1
ATOM 2514 C C . CYS B 1 154 ? -11.383 14.375 13.977 1 79 154 CYS B C 1
ATOM 2516 O O . CYS B 1 154 ? -11.617 14.273 12.773 1 79 154 CYS B O 1
ATOM 2518 N N . SER B 1 155 ? -12.203 14.758 14.93 1 64.44 155 SER B N 1
ATOM 2519 C CA . SER B 1 155 ? -13.227 15.672 14.438 1 64.44 155 SER B CA 1
ATOM 2520 C C . SER B 1 155 ? -12.602 16.938 13.852 1 64.44 155 SER B C 1
ATOM 2522 O O . SER B 1 155 ? -11.508 17.328 14.25 1 64.44 155 SER B O 1
ATOM 2524 N N . LEU B 1 156 ? -13.031 17.234 12.648 1 56.47 156 LEU B N 1
ATOM 2525 C CA . LEU B 1 156 ? -12.516 18.453 12.023 1 56.47 156 LEU B CA 1
ATOM 2526 C C . LEU B 1 156 ? -12.289 19.547 13.055 1 56.47 156 LEU B C 1
ATOM 2528 O O . LEU B 1 156 ? -11.328 20.312 12.961 1 56.47 156 LEU B O 1
ATOM 2532 N N . ASN B 1 157 ? -13.242 19.594 14.016 1 52.22 157 ASN B N 1
ATOM 2533 C CA . ASN B 1 157 ? -13.125 20.578 15.078 1 52.22 157 ASN B CA 1
ATOM 2534 C C . ASN B 1 157 ? -11.852 20.375 15.891 1 52.22 157 ASN B C 1
ATOM 2536 O O . ASN B 1 157 ? -11.242 21.344 16.344 1 52.22 157 ASN B O 1
ATOM 2540 N N . MET B 1 158 ? -11.562 19.203 16.062 1 52.25 158 MET B N 1
ATOM 2541 C CA . MET B 1 158 ? -10.398 18.891 16.875 1 52.25 158 MET B CA 1
ATOM 2542 C C . MET B 1 158 ? -9.109 19.156 16.109 1 52.25 158 MET B C 1
ATOM 2544 O O . MET B 1 158 ? -8.055 19.391 16.703 1 52.25 158 MET B O 1
ATOM 2548 N N . CYS B 1 159 ? -9.289 19.031 14.875 1 52.03 159 CYS B N 1
ATOM 2549 C CA . CYS B 1 159 ? -8.094 19.406 14.117 1 52.03 159 CYS B CA 1
ATOM 2550 C C . CYS B 1 159 ? -7.895 20.906 14.109 1 52.03 159 CYS B C 1
ATOM 2552 O O . CYS B 1 159 ? -6.816 21.391 13.766 1 52.03 159 CYS B O 1
ATOM 2554 N N . ASN B 1 160 ? -9 21.625 14.375 1 50.03 160 ASN B N 1
ATOM 2555 C CA . ASN B 1 160 ? -8.992 23.078 14.438 1 50.03 160 ASN B CA 1
ATOM 2556 C C . ASN B 1 160 ? -8.719 23.578 15.859 1 50.03 160 ASN B C 1
ATOM 2558 O O . ASN B 1 160 ? -9.219 23 16.828 1 50.03 160 ASN B O 1
ATOM 2562 N N . ASN B 1 161 ? -7.562 24.156 16 1 44.47 161 ASN B N 1
ATOM 2563 C CA . ASN B 1 161 ? -7.293 24.828 17.266 1 44.47 161 ASN B CA 1
ATOM 2564 C C . ASN B 1 161 ? -8.508 25.609 17.75 1 44.47 161 ASN B C 1
ATOM 2566 O O . ASN B 1 161 ? -8.547 26.047 18.906 1 44.47 161 ASN B O 1
ATOM 2570 N N . GLU B 1 162 ? -9.266 26 16.922 1 41.31 162 GLU B N 1
ATOM 2571 C CA . GLU B 1 162 ? -10.164 27 17.469 1 41.31 162 GLU B CA 1
ATOM 2572 C C . GLU B 1 162 ? -10.945 26.453 18.656 1 41.31 162 GLU B C 1
ATOM 2574 O O . GLU B 1 162 ? -11.547 27.203 19.422 1 41.31 162 GLU B O 1
ATOM 2579 N N . TYR B 1 163 ? -11.227 25.203 18.703 1 36 163 TYR B N 1
ATOM 2580 C CA . TYR B 1 163 ? -11.883 24.859 19.953 1 36 163 TYR B CA 1
ATOM 2581 C C . TYR B 1 163 ? -10.859 24.594 21.047 1 36 163 TYR B C 1
ATOM 2583 O O . TYR B 1 163 ? -11.203 24.094 22.125 1 36 163 TYR B O 1
ATOM 2591 N N . LEU B 1 164 ? -9.625 24.625 20.734 1 29.27 164 LEU B N 1
ATOM 2592 C CA . LEU B 1 164 ? -8.805 24.812 21.922 1 29.27 164 LEU B CA 1
ATOM 2593 C C . LEU B 1 164 ? -8.82 26.281 22.359 1 29.27 164 LEU B C 1
ATOM 2595 O O . LEU B 1 164 ? -8.789 27.188 21.531 1 29.27 164 LEU B O 1
#

Foldseek 3Di:
DVVVVVVVVVVVVVQVVCVVVHDDDPPDDDDDDDDDQPDWAADDPVCLVVLVLQPPNSVLRNFTAGEAEDPAADDPVNVVSQLVVLVVVQVVVQVVCVVVVHDQDDRNRYAYEYEHQDYDPVRLVVQVWDDDVVVDPPQWTDGPVVSRYIYGNHDPVRSGSPVD/DVVVVVVVVVVVVVQVVCVVVHDDDPPDDDDDDDDDQPDWAADDPVCLVVLVVQPPNSVLRNFTAGEAEDAAADDPVNVVSQLCVLVVVQVVVCVVCVVVVHDQDDRNRYAYEYEHQDYDPVRLVVQVWDDDVVVDPPQWTDGPVVSRYIYGNHDPVRSGVPVD

Solvent-accessible surface area (backbone atoms only — not comparable to full-atom values): 17543 Å² total; per-residue (Å²): 106,70,61,59,49,47,35,49,49,50,48,51,51,52,49,58,60,45,49,71,33,26,52,74,42,62,59,48,73,48,84,54,64,82,42,66,45,61,32,38,37,40,50,34,81,89,28,55,80,59,22,66,74,37,46,65,54,21,66,65,51,70,40,27,26,37,43,45,73,40,79,47,63,68,47,72,69,56,54,52,50,53,47,37,54,51,55,51,50,51,51,52,50,52,52,51,26,55,75,67,72,44,77,82,50,92,62,63,63,55,32,38,40,36,34,15,47,42,74,54,71,67,56,35,56,28,44,45,42,43,72,50,75,90,84,37,63,90,47,44,31,34,32,27,64,70,67,42,34,30,39,33,44,37,46,70,60,67,55,33,47,79,78,96,108,70,62,59,49,47,35,50,50,51,51,51,50,51,51,58,60,46,49,72,34,25,52,71,42,63,59,48,74,47,84,53,64,85,43,67,45,59,32,37,37,41,50,33,82,88,29,54,76,58,20,67,74,35,48,64,52,21,67,64,48,70,40,27,25,37,42,44,73,40,78,49,64,67,47,72,70,57,53,52,49,51,47,39,56,49,52,51,50,49,51,53,49,52,52,51,28,53,76,67,72,46,76,82,49,93,63,63,62,55,33,38,39,36,34,15,47,44,73,54,70,67,56,36,56,27,46,43,41,43,73,53,76,91,83,36,64,90,48,44,30,34,34,26,64,71,66,42,32,31,40,33,43,36,46,71,59,65,53,34,46,78,78,100

Nearest PDB structures (foldseek):
  4mnl-assembly1_A  TM=4.097E-01  e=4.404E+00  Cycas revoluta
  4mnm-assembly1_A  TM=4.306E-01  e=6.099E+00  Cycas revoluta
  6qb8-assembly1_Z  TM=3.117E-01  e=3.622E+00  Homo sapiens
  1g8j-assembly1_A  TM=3.609E-01  e=4.404E+00  Alcaligenes faecalis
  8ch9-assembly1_G  TM=4.083E-01  e=3.910E+00  Alcaligenes faecalis

Sequence (328 aa):
MTRLIYDQFTKQYIQELLKQLGATETSKTMASERREIDIFFTPRPENTASASNLGLLGKLATTPAVFEPFSNPVKPREIRSCLVKLLDMKAQWERQATREKRRLAPGESPRLWILTPTVSPAILADFGATVDLENWMSGVYFLPKGLESAMTACSLNMCNNEYLMTRLIYDQFTKQYIQELLKQLGATETSKTMASERREIDIFFTPRPENTASASNLGLLGKLATTPAVFEPFSNPVKPREIRSCLVKLLDMKAQWERQATREKRRLAPGESPRLWILTPTVSPAILADFGATVDLENWMSGVYFLPKGLESAMTACSLNMCNNEYL

Organism: NCBI:txid376219

pLDDT: mean 86.26, std 14.25, range [29.08, 98.81]

Radius of gyration: 21.19 Å; Cα contacts (8 Å, |Δi|>4): 597; chains: 2; bounding box: 46×62×43 Å

Secondary structure (DSSP, 8-state):
-HHHHHHHHHHHHHHHHHHTTEEEEEEEEEPPPPEEEEEEEEE-GGGGGGGGGGHHHHHHTTS-EEEEE-SS---HHHHHHHHHHHHHHHHHHHHHHHHTT-PPPTTTS-EEEEEES---HHHHHHTT-B--TTTS-TTEEEPPGGG-EEEEE--HHHHSGGG-/-HHHHHHHHHHHHHHHHHHTTEEEEEEEEEPPP-EEEEEEEEE-GGGGGGGGGGHHHHHHTTS-EEEEE-SS---HHHHHHHHHHHHHHHHHHHHHHHHTT-PPPTTTS-EEEEEES---HHHHHHTT-B--TTTS-TTEEEPPGGG-EEEEE--HHHHSGGG-